Protein AF-A0AA44NFC0-F1 (afdb_monomer)

pLDDT: mean 91.73, std 8.9, range [49.59, 98.25]

Structure (mmCIF, N/CA/C/O backbone):
data_AF-A0AA44NFC0-F1
#
_entry.id   AF-A0AA44NFC0-F1
#
loop_
_atom_site.group_PDB
_atom_site.id
_atom_site.type_symbol
_atom_site.label_atom_id
_atom_site.label_alt_id
_atom_site.label_comp_id
_atom_site.label_asym_id
_atom_site.label_entity_id
_atom_site.label_seq_id
_atom_site.pdbx_PDB_ins_code
_atom_site.Cartn_x
_atom_site.Cartn_y
_atom_site.Cartn_z
_atom_site.occupancy
_atom_site.B_iso_or_equiv
_atom_site.auth_seq_id
_atom_site.auth_comp_id
_atom_site.auth_asym_id
_atom_site.auth_atom_id
_atom_site.pdbx_PDB_model_num
ATOM 1 N N . LEU A 1 1 ? -28.557 -1.042 82.809 1.00 62.62 1 LEU A N 1
ATOM 2 C CA . LEU A 1 1 ? -29.501 -1.035 81.662 1.00 62.62 1 LEU A CA 1
ATOM 3 C C . LEU A 1 1 ? -30.707 -1.963 81.856 1.00 62.62 1 LEU A C 1
ATOM 5 O O . LEU A 1 1 ? -31.805 -1.556 81.512 1.00 62.62 1 LEU A O 1
ATOM 9 N N . THR A 1 2 ? -30.556 -3.159 82.441 1.00 61.94 2 THR A N 1
ATOM 10 C CA . THR A 1 2 ? -31.674 -4.101 82.700 1.00 61.94 2 THR A CA 1
ATOM 11 C C . THR A 1 2 ? -32.772 -3.532 83.614 1.00 61.94 2 THR A C 1
ATOM 13 O O . THR A 1 2 ? -33.940 -3.839 83.424 1.00 61.94 2 THR A O 1
ATOM 16 N N . TYR A 1 3 ? -32.413 -2.639 84.542 1.00 72.56 3 TYR A N 1
ATOM 17 C CA . TYR A 1 3 ? -33.338 -1.975 85.475 1.00 72.56 3 TYR A CA 1
ATOM 18 C C . TYR A 1 3 ? -34.034 -0.718 84.916 1.00 72.56 3 TYR A C 1
ATOM 20 O O . TYR A 1 3 ? -34.864 -0.132 85.596 1.00 72.56 3 TYR A O 1
ATOM 28 N N . LEU A 1 4 ? -33.705 -0.297 83.689 1.00 82.19 4 LEU A N 1
ATOM 29 C CA . LEU A 1 4 ? -34.249 0.911 83.044 1.00 82.19 4 LEU A CA 1
ATOM 30 C C . LEU A 1 4 ? -35.359 0.590 82.021 1.00 82.19 4 LEU A C 1
ATOM 32 O O . LEU A 1 4 ? -35.747 1.451 81.243 1.00 82.19 4 LEU A O 1
ATOM 36 N N . GLY A 1 5 ? -35.840 -0.658 81.972 1.00 88.50 5 GLY A N 1
ATOM 37 C CA . GLY A 1 5 ? -36.928 -1.073 81.073 1.00 88.50 5 GLY A CA 1
ATOM 38 C C . GLY A 1 5 ? -36.546 -1.247 79.596 1.00 88.50 5 GLY A C 1
ATOM 39 O O . GLY A 1 5 ? -37.410 -1.547 78.778 1.00 88.50 5 GLY A O 1
ATOM 40 N N . PHE A 1 6 ? -35.269 -1.101 79.225 1.00 89.19 6 PHE A N 1
ATOM 41 C CA . PHE A 1 6 ? -34.834 -1.283 77.836 1.00 89.19 6 PHE A CA 1
ATOM 42 C C . PHE A 1 6 ? -34.974 -2.735 77.363 1.00 89.19 6 PHE A C 1
ATOM 44 O O . PHE A 1 6 ? -34.546 -3.676 78.044 1.00 89.19 6 PHE A O 1
ATOM 51 N N . THR A 1 7 ? -35.489 -2.908 76.143 1.00 91.94 7 THR A N 1
ATOM 52 C CA . THR A 1 7 ? -35.536 -4.198 75.438 1.00 91.94 7 THR A CA 1
ATOM 53 C C . THR A 1 7 ? -34.126 -4.740 75.186 1.00 91.94 7 THR A C 1
ATOM 55 O O . THR A 1 7 ? -33.147 -3.993 75.219 1.00 91.94 7 THR A O 1
ATOM 58 N N . LYS A 1 8 ? -33.995 -6.049 74.919 1.00 89.69 8 LYS A N 1
ATOM 59 C CA . LYS A 1 8 ? -32.691 -6.655 74.588 1.00 89.69 8 LYS A CA 1
ATOM 60 C C . LYS A 1 8 ? -32.016 -5.925 73.420 1.00 89.69 8 LYS A C 1
ATOM 62 O O . LYS A 1 8 ? -30.857 -5.561 73.539 1.00 89.69 8 LYS A O 1
ATOM 67 N N . VAL A 1 9 ? -32.783 -5.633 72.370 1.00 91.06 9 VAL A N 1
ATOM 68 C CA . VAL A 1 9 ? -32.332 -4.874 71.195 1.00 91.06 9 VAL A CA 1
ATOM 69 C C . VAL A 1 9 ? -31.780 -3.505 71.585 1.00 91.06 9 VAL A C 1
ATOM 71 O O . VAL A 1 9 ? -30.665 -3.159 71.208 1.00 91.06 9 VAL A O 1
ATOM 74 N N . GLY A 1 10 ? -32.518 -2.750 72.405 1.00 90.31 10 GLY A N 1
ATOM 75 C CA . GLY A 1 10 ? -32.058 -1.443 72.873 1.00 90.31 10 GLY A CA 1
ATOM 76 C C . GLY A 1 10 ? -30.763 -1.528 73.683 1.00 90.31 10 GLY A C 1
ATOM 77 O O . GLY A 1 10 ? -29.890 -0.679 73.538 1.00 90.31 10 GLY A O 1
ATOM 78 N N . ARG A 1 11 ? -30.597 -2.573 74.503 1.00 91.12 11 ARG A N 1
ATOM 79 C CA . ARG A 1 11 ? -29.356 -2.781 75.263 1.00 91.12 11 ARG A CA 1
ATOM 80 C C . ARG A 1 11 ? -28.176 -3.152 74.370 1.00 91.12 11 ARG A C 1
ATOM 82 O O . ARG A 1 11 ? -27.100 -2.617 74.602 1.00 91.12 11 ARG A O 1
ATOM 89 N N . ASP A 1 12 ? -28.374 -4.029 73.388 1.00 91.75 12 ASP A N 1
ATOM 90 C CA . ASP A 1 12 ? -27.313 -4.465 72.473 1.00 91.75 12 ASP A CA 1
ATOM 91 C C . ASP A 1 12 ? -26.790 -3.281 71.629 1.00 91.75 12 ASP A C 1
ATOM 93 O O . ASP A 1 12 ? -25.583 -3.118 71.484 1.00 91.75 12 ASP A O 1
ATOM 97 N N . ILE A 1 13 ? -27.685 -2.395 71.166 1.00 91.50 13 ILE A N 1
ATOM 98 C CA . ILE A 1 13 ? -27.321 -1.166 70.437 1.00 91.50 13 ILE A CA 1
ATOM 99 C C . ILE A 1 13 ? -26.515 -0.205 71.326 1.00 91.50 13 ILE A C 1
ATOM 101 O O . ILE A 1 13 ? -25.471 0.289 70.911 1.00 91.50 13 ILE A O 1
ATOM 105 N N . ILE A 1 14 ? -26.976 0.057 72.556 1.00 89.44 14 ILE A N 1
ATOM 106 C CA . ILE A 1 14 ? -26.292 0.976 73.488 1.00 89.44 14 ILE A CA 1
ATOM 107 C C . ILE A 1 14 ? -24.929 0.413 73.924 1.00 89.44 14 ILE A C 1
ATOM 109 O O . ILE A 1 14 ? -23.991 1.176 74.146 1.00 89.44 14 ILE A O 1
ATOM 113 N N . ALA A 1 15 ? -24.807 -0.913 74.040 1.00 90.12 15 ALA A N 1
ATOM 114 C CA . ALA A 1 15 ? -23.567 -1.583 74.425 1.00 90.12 15 ALA A CA 1
ATOM 115 C C . ALA A 1 15 ? -22.476 -1.532 73.341 1.00 90.12 15 ALA A C 1
ATOM 117 O O . ALA A 1 15 ? -21.311 -1.728 73.676 1.00 90.12 15 ALA A O 1
ATOM 118 N N . GLY A 1 16 ? -22.833 -1.256 72.080 1.00 89.25 16 GLY A N 1
ATOM 119 C CA . GLY A 1 16 ? -21.907 -1.257 70.948 1.00 89.25 16 GLY A CA 1
ATOM 120 C C . GLY A 1 16 ? -20.734 -0.284 71.082 1.00 89.25 16 GLY A C 1
ATOM 121 O O . GLY A 1 16 ? -19.667 -0.569 70.580 1.00 89.25 16 GLY A O 1
ATOM 122 N N . GLY A 1 17 ? -20.857 0.841 71.789 1.00 88.31 17 GLY A N 1
ATOM 123 C CA . GLY A 1 17 ? -19.722 1.744 72.056 1.00 88.31 17 GLY A CA 1
ATOM 124 C C . GLY A 1 17 ? -19.193 2.540 70.847 1.00 88.31 17 GLY A C 1
ATOM 125 O O . GLY A 1 17 ? -18.692 3.646 71.044 1.00 88.31 17 GLY A O 1
ATOM 126 N N . THR A 1 18 ? -19.362 2.055 69.609 1.00 95.06 18 THR A N 1
ATOM 127 C CA . THR A 1 18 ? -19.088 2.794 68.364 1.00 95.06 18 THR A CA 1
ATOM 128 C C . THR A 1 18 ? -20.249 2.714 67.370 1.00 95.06 18 THR A C 1
ATOM 130 O O . THR A 1 18 ? -21.134 1.863 67.460 1.00 95.06 18 THR A O 1
ATOM 133 N N . THR A 1 19 ? -20.238 3.592 66.365 1.00 94.25 19 THR A N 1
ATOM 134 C CA . THR A 1 19 ? -21.178 3.530 65.235 1.00 94.25 19 THR A CA 1
ATOM 135 C C . THR A 1 19 ? -21.009 2.257 64.404 1.00 94.25 19 THR A C 1
ATOM 137 O O . THR A 1 19 ? -21.999 1.738 63.895 1.00 94.25 19 THR A O 1
ATOM 140 N N . SER A 1 20 ? -19.790 1.720 64.297 1.00 94.56 20 SER A N 1
ATOM 141 C CA . SER A 1 20 ? -19.515 0.474 63.570 1.00 94.56 20 SER A CA 1
ATOM 142 C C . SER A 1 20 ? -20.214 -0.721 64.216 1.00 94.56 20 SER A C 1
ATOM 144 O O . SER A 1 20 ? -20.802 -1.540 63.513 1.00 94.56 20 SER A O 1
ATOM 146 N N . ASP A 1 21 ? -20.209 -0.796 65.547 1.00 94.12 21 ASP A N 1
ATOM 147 C CA . ASP A 1 21 ? -20.850 -1.883 66.294 1.00 94.12 21 ASP A CA 1
ATOM 148 C C . ASP A 1 21 ? -22.377 -1.842 66.154 1.00 94.12 21 ASP A C 1
ATOM 150 O O . ASP A 1 21 ? -23.024 -2.875 65.980 1.00 94.12 21 ASP A O 1
ATOM 154 N N . VAL A 1 22 ? -22.958 -0.638 66.129 1.00 94.62 22 VAL A N 1
ATOM 155 C CA . VAL A 1 22 ? -24.389 -0.449 65.849 1.00 94.62 22 VAL A CA 1
ATOM 156 C C . VAL A 1 22 ? -24.733 -0.859 64.412 1.00 94.62 22 VAL A C 1
ATOM 158 O O . VAL A 1 22 ? -25.717 -1.564 64.199 1.00 94.62 22 VAL A O 1
ATOM 161 N N . LEU A 1 23 ? -23.927 -0.466 63.418 1.00 94.12 23 LEU A N 1
ATOM 162 C CA . LEU A 1 23 ? -24.142 -0.847 62.016 1.00 94.12 23 LEU A CA 1
ATOM 163 C C . LEU A 1 23 ? -24.004 -2.361 61.800 1.00 94.12 23 LEU A C 1
ATOM 165 O O . LEU A 1 23 ? -24.800 -2.939 61.058 1.00 94.12 23 LEU A O 1
ATOM 169 N N . ALA A 1 24 ? -23.041 -3.003 62.466 1.00 94.12 24 ALA A N 1
ATOM 170 C CA . ALA A 1 24 ? -22.869 -4.453 62.457 1.00 94.12 24 ALA A CA 1
ATOM 171 C C . ALA A 1 24 ? -24.062 -5.170 63.108 1.00 94.12 24 ALA A C 1
ATOM 173 O O . ALA A 1 24 ? -24.577 -6.127 62.534 1.00 94.12 24 ALA A O 1
ATOM 174 N N . TYR A 1 25 ? -24.566 -4.672 64.245 1.00 94.12 25 TYR A N 1
ATOM 175 C CA . TYR A 1 25 ? -25.770 -5.209 64.891 1.00 94.12 25 TYR A CA 1
ATOM 176 C C . TYR A 1 25 ? -27.010 -5.129 63.987 1.00 94.12 25 TYR A C 1
ATOM 178 O O . TYR A 1 25 ? -27.843 -6.034 63.980 1.00 94.12 25 TYR A O 1
ATOM 186 N N . LEU A 1 26 ? -27.121 -4.058 63.198 1.00 93.38 26 LEU A N 1
ATOM 187 C CA . LEU A 1 26 ? -28.184 -3.873 62.207 1.00 93.38 26 LEU A CA 1
ATOM 188 C C . LEU A 1 26 ? -27.943 -4.646 60.894 1.00 93.38 26 LEU A C 1
ATOM 190 O O . LEU A 1 26 ? -28.785 -4.590 60.000 1.00 93.38 26 LEU A O 1
ATOM 194 N N . GLY A 1 27 ? -26.813 -5.350 60.754 1.00 95.31 27 GLY A N 1
ATOM 195 C CA . GLY A 1 27 ? -26.467 -6.133 59.563 1.00 95.31 27 GLY A CA 1
ATOM 196 C C . GLY A 1 27 ? -26.131 -5.297 58.322 1.00 95.31 27 GLY A C 1
ATOM 197 O O . GLY A 1 27 ? -26.086 -5.832 57.217 1.00 95.31 27 GLY A O 1
ATOM 198 N N . VAL A 1 28 ? -25.890 -3.988 58.463 1.00 95.50 28 VAL A N 1
ATOM 199 C CA . VAL A 1 28 ? -25.628 -3.086 57.325 1.00 95.50 28 VAL A CA 1
ATOM 200 C C . VAL A 1 28 ? -24.378 -3.491 56.526 1.00 95.50 28 VAL A C 1
ATOM 202 O O . VAL A 1 28 ? -24.471 -3.528 55.298 1.00 95.50 28 VAL A O 1
ATOM 205 N N . PRO A 1 29 ? -23.236 -3.858 57.149 1.00 93.94 29 PRO A N 1
ATOM 206 C CA . PRO A 1 29 ? -22.070 -4.336 56.405 1.00 93.94 29 PRO A CA 1
ATOM 207 C C . PRO A 1 29 ? -22.368 -5.570 55.549 1.00 93.94 29 PRO A C 1
ATOM 209 O O . PRO A 1 29 ? -21.888 -5.659 54.423 1.00 93.94 29 PRO A O 1
ATOM 212 N N . ASP A 1 30 ? -23.199 -6.489 56.046 1.00 95.19 30 ASP A N 1
ATOM 213 C CA . ASP A 1 30 ? -23.594 -7.689 55.307 1.00 95.19 30 ASP A CA 1
ATOM 214 C C . ASP A 1 30 ? -24.540 -7.361 54.145 1.00 95.19 30 ASP A C 1
ATOM 216 O O . ASP A 1 30 ? -24.413 -7.942 53.069 1.00 95.19 30 ASP A O 1
ATOM 220 N N . LEU A 1 31 ? -25.444 -6.388 54.316 1.00 95.25 31 LEU A N 1
ATOM 221 C CA . LEU A 1 31 ? -26.320 -5.899 53.242 1.00 95.25 31 LEU A CA 1
ATOM 222 C C . LEU A 1 31 ? -25.547 -5.184 52.123 1.00 95.25 31 LEU A C 1
ATOM 224 O O . LEU A 1 31 ? -25.921 -5.283 50.950 1.00 95.25 31 LEU A O 1
ATOM 228 N N . LEU A 1 32 ? -24.484 -4.459 52.483 1.00 94.19 32 LEU A N 1
ATOM 229 C CA . LEU A 1 32 ? -23.612 -3.744 51.546 1.00 94.19 32 LEU A CA 1
ATOM 230 C C . LEU A 1 32 ? -22.516 -4.635 50.954 1.00 94.19 32 LEU A C 1
ATOM 232 O O . LEU A 1 32 ? -21.876 -4.259 49.972 1.00 94.19 32 LEU A O 1
ATOM 236 N N . LYS A 1 33 ? -22.307 -5.832 51.506 1.00 94.88 33 LYS A N 1
ATOM 237 C CA . LYS A 1 33 ? -21.277 -6.757 51.044 1.00 94.88 33 LYS A CA 1
ATOM 238 C C . LYS A 1 33 ? -21.485 -7.104 49.569 1.00 94.88 33 LYS A C 1
ATOM 240 O O . LYS A 1 33 ? -22.493 -7.689 49.180 1.00 94.88 33 LYS A O 1
ATOM 245 N N . GLY A 1 34 ? -20.504 -6.748 48.741 1.00 93.69 34 GLY A N 1
ATOM 246 C CA . GLY A 1 34 ? -20.537 -6.983 47.295 1.00 93.69 34 GLY A CA 1
ATOM 247 C C . GLY A 1 34 ? -21.457 -6.039 46.512 1.00 93.69 34 GLY A C 1
ATOM 248 O O . GLY A 1 34 ? -21.648 -6.250 45.316 1.00 93.69 34 GLY A O 1
ATOM 249 N N . LYS A 1 35 ? -22.032 -5.012 47.152 1.00 93.81 35 LYS A N 1
ATOM 250 C CA . LYS A 1 35 ? -22.674 -3.900 46.445 1.00 93.81 35 LYS A CA 1
ATOM 251 C C . LYS A 1 35 ? -21.603 -2.953 45.915 1.00 93.81 35 LYS A C 1
ATOM 253 O O . LYS A 1 35 ? -20.524 -2.835 46.486 1.00 93.81 35 LYS A O 1
ATOM 258 N N . GLN A 1 36 ? -21.914 -2.312 44.798 1.00 93.56 36 GLN A N 1
ATOM 259 C CA . GLN A 1 36 ? -21.076 -1.274 44.221 1.00 93.56 36 GLN A CA 1
ATOM 260 C C . GLN A 1 36 ? -21.447 0.074 44.844 1.00 93.56 36 GLN A C 1
ATOM 262 O O . GLN A 1 36 ? -22.638 0.361 44.988 1.00 93.56 36 GLN A O 1
ATOM 267 N N . ASP A 1 37 ? -20.446 0.875 45.214 1.00 92.88 37 ASP A N 1
ATOM 268 C CA . ASP A 1 37 ? -20.664 2.229 45.728 1.00 92.88 37 ASP A CA 1
ATOM 269 C C . ASP A 1 37 ? -21.324 3.121 44.669 1.00 92.88 37 ASP A C 1
ATOM 271 O O . ASP A 1 37 ? -21.235 2.869 43.463 1.00 92.88 37 ASP A O 1
ATOM 275 N N . ALA A 1 38 ? -22.011 4.169 45.125 1.00 93.81 38 ALA A N 1
ATOM 276 C CA . ALA A 1 38 ? -22.654 5.120 44.231 1.00 93.81 38 ALA A CA 1
ATOM 277 C C . ALA A 1 38 ? -21.606 5.831 43.361 1.00 93.81 38 ALA A C 1
ATOM 279 O O . ALA A 1 38 ? -20.724 6.517 43.873 1.00 93.81 38 ALA A O 1
ATOM 280 N N . ASP A 1 39 ? -21.747 5.686 42.046 1.00 96.88 39 ASP A N 1
ATOM 281 C CA . ASP A 1 39 ? -20.841 6.250 41.052 1.00 96.88 39 ASP A CA 1
ATOM 282 C C . ASP A 1 39 ? -21.648 6.866 39.901 1.00 96.88 39 ASP A C 1
ATOM 284 O O . ASP A 1 39 ? -22.611 6.279 39.383 1.00 96.88 39 ASP A O 1
ATOM 288 N N . ASN A 1 40 ? -21.278 8.088 39.520 1.00 97.31 40 ASN A N 1
ATOM 289 C CA . ASN A 1 40 ? -22.002 8.853 38.511 1.00 97.31 40 ASN A CA 1
ATOM 290 C C . ASN A 1 40 ? -21.885 8.219 37.117 1.00 97.31 40 ASN A C 1
ATOM 292 O O . ASN A 1 40 ? -22.883 8.170 36.395 1.00 97.31 40 ASN A O 1
ATOM 296 N N . THR A 1 41 ? -20.717 7.676 36.758 1.00 97.31 41 THR A N 1
ATOM 297 C CA . THR A 1 41 ? -20.481 6.998 35.476 1.00 97.31 41 THR A CA 1
ATOM 298 C C . THR A 1 41 ? -21.333 5.734 35.361 1.00 97.31 41 THR A C 1
ATOM 300 O O . THR A 1 41 ? -21.997 5.527 34.342 1.00 97.31 41 THR A O 1
ATOM 303 N N . LEU A 1 42 ? -21.401 4.914 36.411 1.00 96.31 42 LEU A N 1
ATOM 304 C CA . LEU A 1 42 ? -22.268 3.729 36.421 1.00 96.31 42 LEU A CA 1
ATOM 305 C C . LEU A 1 42 ? -23.743 4.095 36.332 1.00 96.31 42 LEU A C 1
ATOM 307 O O . LEU A 1 42 ? -24.509 3.444 35.621 1.00 96.31 42 LEU A O 1
ATOM 311 N N . THR A 1 43 ? -24.134 5.163 37.026 1.00 96.19 43 THR A N 1
ATOM 312 C CA . THR A 1 43 ? -25.499 5.678 36.963 1.00 96.19 43 THR A CA 1
ATOM 313 C C . THR A 1 43 ? -25.831 6.165 35.547 1.00 96.19 43 THR A C 1
ATOM 315 O O . THR A 1 43 ? -26.933 5.920 35.057 1.00 96.19 43 THR A O 1
ATOM 318 N N . ALA A 1 44 ? -24.894 6.823 34.857 1.00 97.81 44 ALA A N 1
ATOM 319 C CA . ALA A 1 44 ? -25.066 7.263 33.475 1.00 97.81 44 ALA A CA 1
ATOM 320 C C . ALA A 1 44 ? -25.168 6.084 32.494 1.00 97.81 44 ALA A C 1
ATOM 322 O O . ALA A 1 44 ? -26.056 6.076 31.643 1.00 97.81 44 ALA A O 1
ATOM 323 N N . LEU A 1 45 ? -24.320 5.061 32.646 1.00 96.31 45 LEU A N 1
ATOM 324 C CA . LEU A 1 45 ? -24.374 3.841 31.836 1.00 96.31 45 LEU A CA 1
ATOM 325 C C . LEU A 1 45 ? -25.700 3.091 32.032 1.00 96.31 45 LEU A C 1
ATOM 327 O O . LEU A 1 45 ? -26.335 2.701 31.055 1.00 96.31 45 LEU A O 1
ATOM 331 N N . ALA A 1 46 ? -26.151 2.943 33.280 1.00 96.06 46 ALA A N 1
ATOM 332 C CA . ALA A 1 46 ? -27.401 2.261 33.616 1.00 96.06 46 ALA A CA 1
ATOM 333 C C . ALA A 1 46 ? -28.658 3.001 33.120 1.00 96.06 46 ALA A C 1
ATOM 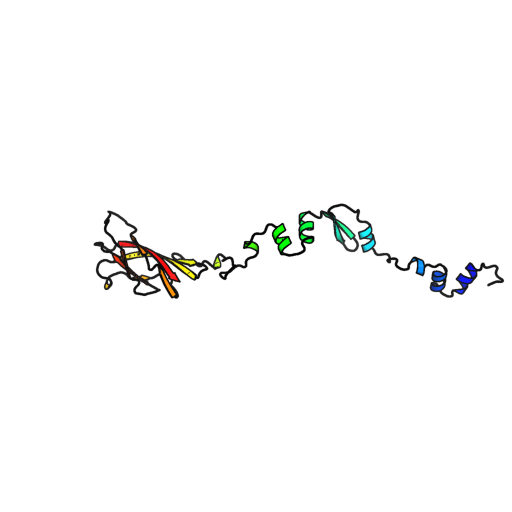335 O O . ALA A 1 46 ? -29.721 2.393 33.002 1.00 96.06 46 ALA A O 1
ATOM 336 N N . ARG A 1 47 ? -28.554 4.306 32.830 1.00 96.62 47 ARG A N 1
ATOM 337 C CA . ARG A 1 47 ? -29.650 5.128 32.290 1.00 96.62 47 ARG A CA 1
ATOM 338 C C . ARG A 1 47 ? -29.815 5.030 30.775 1.00 96.62 47 ARG A C 1
ATOM 340 O O . ARG A 1 47 ? -30.828 5.505 30.264 1.00 96.62 47 ARG A O 1
ATOM 347 N N . LEU A 1 48 ? -28.859 4.452 30.048 1.00 97.38 48 LEU A N 1
ATOM 348 C CA . LEU A 1 48 ? -28.999 4.285 28.604 1.00 97.38 48 LEU A CA 1
ATOM 349 C C . LEU A 1 48 ? -30.158 3.335 28.275 1.00 97.38 48 LEU A C 1
ATOM 351 O O . LEU A 1 48 ? -30.215 2.205 28.758 1.00 97.38 48 LEU A O 1
ATOM 355 N N . ALA A 1 49 ? -31.065 3.775 27.403 1.00 95.25 49 ALA A N 1
ATOM 356 C CA . ALA A 1 49 ? -32.124 2.921 26.879 1.00 95.25 49 ALA A CA 1
ATOM 357 C C . ALA A 1 49 ? -31.534 1.910 25.884 1.00 95.25 49 ALA A C 1
ATOM 359 O O . ALA A 1 49 ? -31.099 2.289 24.800 1.00 95.25 49 ALA A O 1
ATOM 360 N N . GLY A 1 50 ? -31.519 0.623 26.234 1.00 92.50 50 GLY A N 1
ATOM 361 C CA . GLY A 1 50 ? -31.028 -0.421 25.335 1.00 92.50 50 GLY A CA 1
ATOM 362 C C . GLY A 1 50 ? -31.766 -0.412 23.990 1.00 92.50 50 GLY A C 1
ATOM 363 O O . GLY A 1 50 ? -32.994 -0.440 23.948 1.00 92.50 50 GLY A O 1
ATOM 364 N N . ALA A 1 51 ? -31.013 -0.385 22.890 1.00 94.94 51 ALA A N 1
ATOM 365 C CA . ALA A 1 51 ? -31.542 -0.438 21.531 1.00 94.94 51 ALA A CA 1
ATOM 366 C C . ALA A 1 51 ? -30.601 -1.234 20.615 1.00 94.94 51 ALA A C 1
ATOM 368 O O . ALA A 1 51 ? -29.387 -1.274 20.826 1.00 94.94 51 ALA A O 1
ATOM 369 N N . ALA A 1 52 ? -31.170 -1.878 19.593 1.00 96.50 52 ALA A N 1
ATOM 370 C CA . ALA A 1 52 ? -30.395 -2.626 18.609 1.00 96.50 52 ALA A CA 1
ATOM 371 C C . ALA A 1 52 ? -29.476 -1.693 17.809 1.00 96.50 52 ALA A C 1
ATOM 373 O O . ALA A 1 52 ? -29.843 -0.556 17.512 1.00 96.50 52 ALA A O 1
ATOM 374 N N . ASN A 1 53 ? -28.301 -2.202 17.429 1.00 96.69 53 ASN A N 1
ATOM 375 C CA . ASN A 1 53 ? -27.335 -1.498 16.582 1.00 96.69 53 ASN A CA 1
ATOM 376 C C . ASN A 1 53 ? -26.960 -0.102 17.112 1.00 96.69 53 ASN A C 1
ATOM 378 O O . ASN A 1 53 ? -26.762 0.827 16.335 1.00 96.69 53 ASN A O 1
ATOM 382 N N . LYS A 1 54 ? -26.856 0.044 18.437 1.00 97.50 54 LYS A N 1
ATOM 383 C CA . LYS A 1 54 ? -26.330 1.240 19.100 1.00 97.50 54 LYS A CA 1
ATOM 384 C C . LYS A 1 54 ? -24.994 0.946 19.772 1.00 97.50 54 LYS A C 1
ATOM 386 O O . LYS A 1 54 ? -24.782 -0.154 20.278 1.00 97.50 54 LYS A O 1
ATOM 391 N N . LEU A 1 55 ? -24.115 1.942 19.806 1.00 96.19 55 LEU A N 1
ATOM 392 C CA . LEU A 1 55 ? -22.861 1.907 20.556 1.00 96.19 55 LEU A CA 1
ATOM 393 C C . LEU A 1 55 ? -22.901 2.977 21.657 1.00 96.19 55 LEU A C 1
ATOM 395 O O . LEU A 1 55 ? -22.953 4.167 21.330 1.00 96.19 55 LEU A O 1
ATOM 399 N N . PRO A 1 56 ? -22.893 2.583 22.943 1.00 97.12 56 PRO A N 1
ATOM 400 C CA . PRO A 1 56 ? -22.671 3.497 24.057 1.00 97.12 56 PRO A CA 1
ATOM 401 C C . PRO A 1 56 ? -21.311 4.192 23.966 1.00 97.12 56 PRO A C 1
ATOM 403 O O . PRO A 1 56 ? -20.301 3.546 23.692 1.00 97.12 56 PRO A O 1
ATOM 406 N N . TYR A 1 57 ? -21.269 5.492 24.242 1.00 97.12 57 TYR A N 1
ATOM 407 C CA . TYR A 1 57 ? -20.031 6.267 24.313 1.00 97.12 57 TYR A CA 1
ATOM 408 C C . TYR A 1 57 ? -20.165 7.420 25.315 1.00 97.12 57 TYR A C 1
ATOM 410 O O . TYR A 1 57 ? -21.271 7.881 25.603 1.00 97.12 57 TYR A O 1
ATOM 418 N N . PHE A 1 58 ? -19.037 7.906 25.833 1.00 98.12 58 PHE A N 1
ATOM 419 C CA . PHE A 1 58 ? -19.014 9.092 26.687 1.00 98.12 58 PHE A CA 1
ATOM 420 C C . PHE A 1 58 ? -19.170 10.357 25.841 1.00 98.12 58 PHE A C 1
ATOM 422 O O . PHE A 1 58 ? -18.370 10.606 24.940 1.00 98.12 58 PHE A O 1
ATOM 429 N N . SER A 1 59 ? -20.167 11.181 26.153 1.00 97.06 59 SER A N 1
ATOM 430 C CA . SER A 1 59 ? -20.330 12.521 25.566 1.00 97.06 59 SER A CA 1
ATOM 431 C C . SER A 1 59 ? -19.835 13.640 26.492 1.00 97.06 59 SER A C 1
ATOM 433 O O . SER A 1 59 ? -19.957 14.816 26.160 1.00 97.06 59 SER A O 1
ATOM 435 N N . GLY A 1 60 ? -19.288 13.274 27.652 1.00 97.81 60 GLY A N 1
ATOM 436 C CA . GLY A 1 60 ? -18.689 14.145 28.660 1.00 97.81 60 GLY A CA 1
ATOM 437 C C . GLY A 1 60 ? -18.329 13.343 29.920 1.00 97.81 60 GLY A C 1
ATOM 438 O O . GLY A 1 60 ? -18.655 12.154 29.987 1.00 97.81 60 GLY A O 1
ATOM 439 N N . PRO A 1 61 ? -17.670 13.955 30.922 1.00 97.56 61 PRO A N 1
ATOM 440 C CA . PRO A 1 61 ? -17.443 13.318 32.220 1.00 97.56 61 PRO A CA 1
ATOM 441 C C . PRO A 1 61 ? -18.774 12.896 32.846 1.00 97.56 61 PRO A C 1
ATOM 443 O O . PRO A 1 61 ? -19.679 13.719 32.937 1.00 97.56 61 PRO A O 1
ATOM 446 N N . ASP A 1 62 ? -18.903 11.628 33.238 1.00 97.19 62 ASP A N 1
ATOM 447 C CA . ASP A 1 62 ? -20.135 11.058 33.802 1.00 97.19 62 ASP A CA 1
ATOM 448 C C . ASP A 1 62 ? -21.401 11.223 32.928 1.00 97.19 62 ASP A C 1
ATOM 450 O O . ASP A 1 62 ? -22.526 11.155 33.426 1.00 97.19 62 ASP A O 1
ATOM 454 N N . VAL A 1 63 ? -21.250 11.420 31.612 1.00 97.25 63 VAL A N 1
ATOM 455 C CA . VAL A 1 63 ? -22.374 11.512 30.669 1.00 97.25 63 VAL A CA 1
ATOM 456 C C . VAL A 1 63 ? -22.199 10.489 29.557 1.00 97.25 63 VAL A C 1
ATOM 458 O O . VAL A 1 63 ? -21.226 10.525 28.802 1.00 97.25 63 VAL A O 1
ATOM 461 N N . MET A 1 64 ? -23.184 9.602 29.431 1.00 98.25 64 MET A N 1
ATOM 462 C CA . MET A 1 64 ? -23.243 8.583 28.390 1.00 98.25 64 MET A CA 1
ATOM 463 C C . MET A 1 64 ? -24.300 8.937 27.348 1.00 98.25 64 MET A C 1
ATOM 465 O O . MET A 1 64 ? -25.391 9.403 27.675 1.00 98.25 64 MET A O 1
ATOM 469 N N . SER A 1 65 ? -23.985 8.658 26.091 1.00 97.56 65 SER A N 1
ATOM 470 C CA . SER A 1 65 ? -24.900 8.744 24.959 1.00 97.56 65 SER A CA 1
ATOM 471 C C . SER A 1 65 ? -24.770 7.485 24.098 1.00 97.56 65 SER A C 1
ATOM 473 O O . SER A 1 65 ? -23.938 6.614 24.359 1.00 97.56 65 SER A O 1
ATOM 475 N N . MET A 1 66 ? -25.612 7.364 23.075 1.00 97.50 66 MET A N 1
ATOM 476 C CA . MET A 1 66 ? -25.552 6.284 22.094 1.00 97.50 66 MET A CA 1
ATOM 477 C C . MET A 1 66 ? -25.515 6.842 20.683 1.00 97.50 66 MET A C 1
ATOM 479 O O . MET A 1 66 ? -26.232 7.785 20.357 1.00 97.50 66 MET A O 1
ATOM 483 N N . THR A 1 67 ? -24.705 6.216 19.838 1.00 97.12 67 THR A N 1
ATOM 484 C CA . THR A 1 67 ? -24.666 6.484 18.398 1.00 97.12 67 THR A CA 1
ATOM 485 C C . THR A 1 67 ? -25.111 5.252 17.618 1.00 97.12 67 THR A C 1
ATOM 487 O O . THR A 1 67 ? -25.117 4.143 18.160 1.00 97.12 67 THR A O 1
ATOM 490 N N . ASP A 1 68 ? -25.496 5.433 16.356 1.00 97.50 68 ASP A N 1
ATOM 491 C CA . ASP A 1 68 ? -25.751 4.315 15.449 1.00 97.50 68 ASP A CA 1
ATOM 492 C C . ASP A 1 68 ? -24.466 3.528 15.203 1.00 97.50 68 ASP A C 1
ATOM 494 O O . ASP A 1 68 ? -23.443 4.069 14.779 1.00 97.50 68 ASP A O 1
ATOM 498 N N . PHE A 1 69 ? -24.525 2.225 15.455 1.00 97.56 69 PHE A N 1
ATOM 499 C CA . PHE A 1 69 ? -23.434 1.311 15.181 1.00 97.56 69 PHE A CA 1
ATOM 500 C C . PHE A 1 69 ? -23.701 0.608 13.858 1.00 97.56 69 PHE A C 1
ATOM 502 O O . PHE A 1 69 ? -24.417 -0.391 13.815 1.00 97.56 69 PHE A O 1
ATOM 509 N N . SER A 1 70 ? -23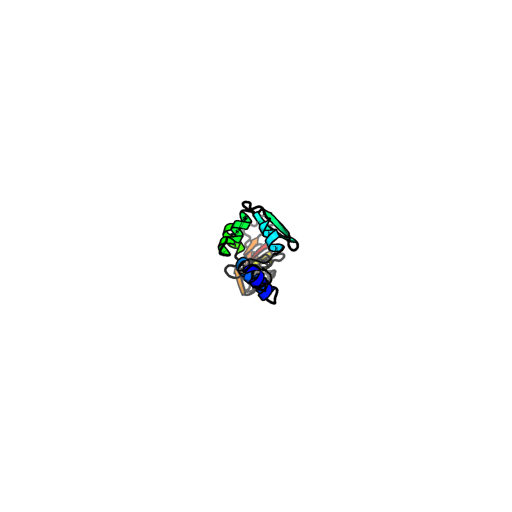.147 1.153 12.777 1.00 97.25 70 SER A N 1
ATOM 510 C CA . SER A 1 70 ? -23.380 0.654 11.420 1.00 97.25 70 SER A CA 1
ATOM 511 C C . SER A 1 70 ? -22.952 -0.802 11.242 1.00 97.25 70 SER A C 1
ATOM 513 O O . SER A 1 70 ? -22.050 -1.295 11.920 1.00 97.25 70 SER A O 1
ATOM 515 N N . ASP A 1 71 ? -23.566 -1.483 10.276 1.00 96.62 71 ASP A N 1
ATOM 516 C CA . ASP A 1 71 ? -23.222 -2.864 9.923 1.00 96.62 71 ASP A CA 1
ATOM 517 C C . ASP A 1 71 ? -21.741 -2.990 9.541 1.00 96.62 71 ASP A C 1
ATOM 519 O O . ASP A 1 71 ? -21.069 -3.921 9.977 1.00 96.62 71 ASP A O 1
ATOM 523 N N . ILE A 1 72 ? -21.207 -1.984 8.838 1.00 97.06 72 ILE A N 1
ATOM 524 C CA . ILE A 1 72 ? -19.780 -1.862 8.510 1.00 97.06 72 ILE A CA 1
ATOM 525 C C . ILE A 1 72 ? -18.918 -1.786 9.770 1.00 97.06 72 ILE A C 1
ATOM 527 O O . ILE A 1 72 ? -17.949 -2.533 9.896 1.00 97.06 72 ILE A O 1
ATOM 531 N N . GLY A 1 73 ? -19.269 -0.914 10.718 1.00 96.81 73 GLY A N 1
ATOM 532 C CA . GLY A 1 73 ? -18.527 -0.789 11.970 1.00 96.81 73 GLY A CA 1
ATOM 533 C C . GLY A 1 73 ? -18.530 -2.097 12.760 1.00 96.81 73 GLY A C 1
ATOM 534 O O . GLY A 1 73 ? -17.482 -2.521 13.251 1.00 96.81 73 GLY A O 1
ATOM 535 N N . ARG A 1 74 ? -19.688 -2.769 12.835 1.00 97.06 74 ARG A N 1
ATOM 536 C CA . ARG A 1 74 ? -19.820 -4.069 13.508 1.00 97.06 74 ARG A CA 1
ATOM 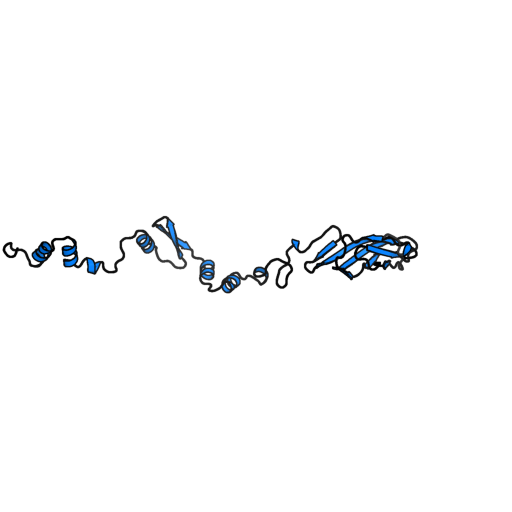537 C C . ARG A 1 74 ? -18.985 -5.143 12.823 1.00 97.06 74 ARG A C 1
ATOM 539 O O . ARG A 1 74 ? -18.300 -5.889 13.512 1.00 97.06 74 ARG A O 1
ATOM 546 N N . ALA A 1 75 ? -18.993 -5.194 11.494 1.00 97.38 75 ALA A N 1
ATOM 547 C CA . ALA A 1 75 ? -18.216 -6.165 10.733 1.00 97.38 75 ALA A CA 1
ATOM 548 C C . ALA A 1 75 ? -16.700 -5.972 10.902 1.00 97.38 75 ALA A C 1
ATOM 550 O O . ALA A 1 75 ? -15.984 -6.950 11.110 1.00 97.38 75 ALA A O 1
ATOM 551 N N . ILE A 1 76 ? -16.211 -4.726 10.878 1.00 97.38 76 ILE A N 1
ATOM 552 C CA . ILE A 1 76 ? -14.784 -4.423 11.069 1.00 97.38 76 ILE A CA 1
ATOM 553 C C . ILE A 1 76 ? -14.332 -4.786 12.488 1.00 97.38 76 ILE A C 1
ATOM 555 O O . ILE A 1 76 ? -13.290 -5.413 12.648 1.00 97.38 76 ILE A O 1
ATOM 559 N N . ILE A 1 77 ? -15.108 -4.427 13.516 1.00 96.12 77 ILE A N 1
ATOM 560 C CA . ILE A 1 77 ? -14.763 -4.729 14.917 1.00 96.12 77 ILE A CA 1
ATOM 561 C C . ILE A 1 77 ? -14.876 -6.232 15.218 1.00 96.12 77 ILE A C 1
ATOM 563 O O . ILE A 1 77 ? -14.094 -6.757 16.005 1.00 96.12 77 ILE A O 1
ATOM 567 N N . ALA A 1 78 ? -15.811 -6.940 14.577 1.00 96.88 78 ALA A N 1
ATOM 568 C CA . ALA A 1 78 ? -15.955 -8.389 14.713 1.00 96.88 78 ALA A CA 1
ATOM 569 C C . ALA A 1 78 ? -14.870 -9.189 13.965 1.00 96.88 78 ALA A C 1
ATOM 571 O O . ALA A 1 78 ? -14.750 -10.399 14.168 1.00 96.88 78 ALA A O 1
ATOM 572 N N . ALA A 1 79 ? -14.089 -8.551 13.090 1.00 97.88 79 ALA A N 1
ATOM 573 C CA . ALA A 1 79 ? -13.054 -9.227 12.327 1.00 97.88 79 ALA A CA 1
ATOM 574 C C . ALA A 1 79 ? -11.907 -9.697 13.239 1.00 97.88 79 ALA A C 1
ATOM 576 O O . ALA A 1 79 ? -11.256 -8.910 13.920 1.00 97.88 79 ALA A O 1
ATOM 577 N N . SER A 1 80 ? -11.603 -10.995 13.198 1.00 96.94 80 SER A N 1
ATOM 578 C CA 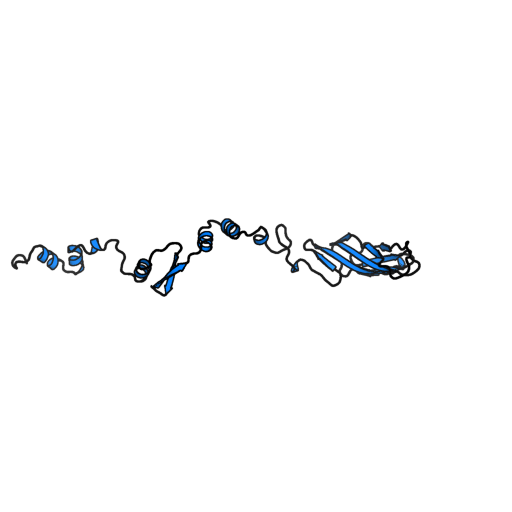. SER A 1 80 ? -10.551 -11.608 14.022 1.00 96.94 80 SER A CA 1
ATOM 579 C C . SER A 1 80 ? -9.138 -11.446 13.456 1.00 96.94 80 SER A C 1
ATOM 581 O O . SER A 1 80 ? -8.156 -11.703 14.151 1.00 96.94 80 SER A O 1
ATOM 583 N N . THR A 1 81 ? -9.004 -11.040 12.189 1.00 97.00 81 THR A N 1
ATOM 584 C CA . THR A 1 81 ? -7.707 -10.886 11.518 1.00 97.00 81 THR A CA 1
ATOM 585 C C . THR A 1 81 ? -7.694 -9.685 10.579 1.00 97.00 81 THR A C 1
ATOM 587 O O . THR A 1 81 ? -8.725 -9.287 10.034 1.00 97.00 81 THR A O 1
ATOM 590 N N . LYS A 1 82 ? -6.493 -9.168 10.288 1.00 95.56 82 LYS A N 1
ATOM 591 C CA . LYS A 1 82 ? -6.293 -8.156 9.236 1.00 95.56 82 LYS A CA 1
ATOM 592 C C . LYS A 1 82 ? -6.810 -8.642 7.876 1.00 95.56 82 LYS A C 1
ATOM 594 O O . LYS A 1 82 ? -7.415 -7.869 7.147 1.00 95.56 82 LYS A O 1
ATOM 599 N N . SER A 1 83 ? -6.620 -9.925 7.551 1.00 94.88 83 SER A N 1
ATOM 600 C CA . SER A 1 83 ? -7.094 -10.508 6.287 1.00 94.88 83 SER A CA 1
ATOM 601 C C . SER A 1 83 ? -8.619 -10.472 6.171 1.00 94.88 83 SER A C 1
ATOM 603 O O . SER A 1 83 ? -9.138 -10.194 5.094 1.00 94.88 83 SER A O 1
ATOM 605 N N . SER A 1 84 ? -9.335 -10.716 7.271 1.00 95.69 84 SER A N 1
ATOM 606 C CA . SER A 1 84 ? -10.798 -10.626 7.314 1.00 95.69 84 SER A CA 1
ATOM 607 C C . SER A 1 84 ? -11.278 -9.194 7.069 1.00 95.69 84 SER A C 1
ATOM 609 O O . SER A 1 84 ? -12.215 -9.003 6.302 1.00 95.69 84 SER A O 1
ATOM 611 N N . VAL A 1 85 ? -10.597 -8.189 7.635 1.00 96.94 85 VAL A N 1
ATOM 612 C CA . VAL A 1 85 ? -10.904 -6.770 7.371 1.00 96.94 85 VAL A CA 1
ATOM 613 C C . VAL A 1 85 ? -10.659 -6.415 5.903 1.00 96.94 85 VAL A C 1
ATOM 615 O O . VAL A 1 85 ? -11.527 -5.828 5.266 1.00 96.94 85 VAL A O 1
ATOM 618 N N . LEU A 1 86 ? -9.509 -6.799 5.339 1.00 96.44 86 LEU A N 1
ATOM 619 C CA . LEU A 1 86 ? -9.196 -6.537 3.927 1.00 96.44 86 LEU A CA 1
ATOM 620 C C . LEU A 1 86 ? -10.212 -7.198 2.985 1.00 96.44 86 LEU A C 1
ATOM 622 O O . LEU A 1 86 ? -10.608 -6.585 2.000 1.00 96.44 86 LEU A O 1
ATOM 626 N N . SER A 1 87 ? -10.652 -8.420 3.306 1.00 95.06 87 SER A N 1
ATOM 627 C CA . SER A 1 87 ? -11.691 -9.123 2.549 1.00 95.06 87 SER A CA 1
ATOM 628 C C . SER A 1 87 ? -13.052 -8.442 2.665 1.00 95.06 87 SER A C 1
ATOM 630 O O . SER A 1 87 ? -13.765 -8.379 1.673 1.00 95.06 87 SER A O 1
ATOM 632 N N . TYR A 1 88 ? -13.412 -7.943 3.851 1.00 96.62 88 TYR A N 1
ATOM 633 C CA . TYR A 1 88 ? -14.658 -7.205 4.062 1.00 96.62 88 TYR A CA 1
ATOM 634 C C . TYR A 1 88 ? -14.695 -5.901 3.253 1.00 96.62 88 TYR A C 1
ATOM 636 O O . TYR A 1 88 ? -15.728 -5.532 2.712 1.00 96.62 88 TYR A O 1
ATOM 644 N N . LEU A 1 89 ? -13.550 -5.222 3.149 1.00 95.94 89 LEU A N 1
ATOM 645 C CA . LEU A 1 89 ? -13.375 -4.026 2.321 1.00 95.94 89 LEU A CA 1
ATOM 646 C C . LEU A 1 89 ? -13.175 -4.341 0.829 1.00 95.94 89 LEU A C 1
ATOM 648 O O . LEU A 1 89 ? -12.931 -3.422 0.052 1.00 95.94 89 LEU A O 1
ATOM 652 N N . GLU A 1 90 ? -13.219 -5.620 0.445 1.00 96.44 90 GLU A N 1
ATOM 653 C CA . GLU A 1 90 ? -13.041 -6.093 -0.933 1.00 96.44 90 GLU A CA 1
ATOM 654 C C . GLU A 1 90 ? -11.710 -5.646 -1.569 1.00 96.44 90 GLU A C 1
ATOM 656 O O . GLU A 1 90 ? -11.589 -5.460 -2.781 1.00 96.44 90 GLU A O 1
ATOM 661 N N . LEU A 1 91 ? -10.667 -5.478 -0.749 1.00 96.31 91 LEU A N 1
ATOM 662 C CA . LEU A 1 91 ? -9.374 -4.995 -1.218 1.00 96.31 91 LEU A CA 1
ATOM 663 C C . LEU A 1 91 ? 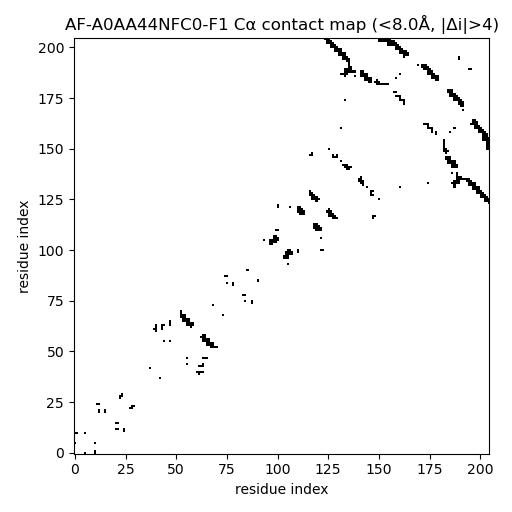-8.612 -6.087 -1.977 1.00 96.31 91 LEU A C 1
ATOM 665 O O . LEU A 1 91 ? -8.327 -7.174 -1.464 1.00 96.31 91 LEU A O 1
ATOM 669 N N . GLY A 1 92 ? -8.234 -5.760 -3.214 1.00 93.62 92 GLY A N 1
ATOM 670 C CA . GLY A 1 92 ? -7.480 -6.643 -4.099 1.00 93.62 92 GLY A CA 1
ATOM 671 C C . GLY A 1 92 ? -6.024 -6.869 -3.672 1.00 93.62 92 GLY A C 1
ATOM 672 O O . GLY A 1 92 ? -5.518 -6.322 -2.692 1.00 93.62 92 GLY A O 1
ATOM 673 N N . SER A 1 93 ? -5.304 -7.675 -4.456 1.00 93.25 93 SER A N 1
ATOM 674 C CA . SER A 1 93 ? -3.885 -7.980 -4.220 1.00 93.25 93 SER A CA 1
ATOM 675 C C . SER A 1 93 ? -2.990 -6.739 -4.208 1.00 93.25 93 SER A C 1
ATOM 677 O O . SER A 1 93 ? -2.041 -6.704 -3.430 1.00 93.25 93 SER A O 1
ATOM 679 N N . ALA A 1 94 ? -3.318 -5.715 -5.000 1.00 94.00 94 ALA A N 1
ATOM 680 C CA . ALA A 1 94 ? -2.539 -4.484 -5.090 1.00 94.00 94 ALA A CA 1
ATOM 681 C C . ALA A 1 94 ? -2.443 -3.722 -3.757 1.00 94.00 94 ALA A C 1
ATOM 683 O O . ALA A 1 94 ? -1.364 -3.270 -3.396 1.00 94.00 94 ALA A O 1
ATOM 684 N N . ALA A 1 95 ? -3.526 -3.667 -2.973 1.00 94.50 95 ALA A N 1
ATOM 685 C CA . ALA A 1 95 ? -3.558 -2.980 -1.675 1.00 94.50 95 ALA A CA 1
ATOM 686 C C . ALA A 1 95 ? -2.644 -3.619 -0.609 1.00 94.50 95 ALA A C 1
ATOM 688 O O . ALA A 1 95 ? -2.446 -3.055 0.463 1.00 94.50 95 ALA A O 1
ATOM 689 N N . LYS A 1 96 ? -2.116 -4.817 -0.888 1.00 93.44 96 LYS A N 1
ATOM 690 C CA . LYS A 1 96 ? -1.225 -5.574 -0.000 1.00 93.44 96 LYS A CA 1
ATOM 691 C C . LYS A 1 96 ? 0.245 -5.486 -0.415 1.00 93.44 96 LYS A C 1
ATOM 693 O O . LYS A 1 96 ? 1.089 -6.021 0.298 1.00 93.44 96 LYS A O 1
ATOM 698 N N . LYS A 1 97 ? 0.545 -4.886 -1.571 1.00 95.94 97 LYS A N 1
ATOM 699 C CA . LYS A 1 97 ? 1.901 -4.799 -2.119 1.00 95.94 97 LYS A CA 1
ATOM 700 C C . LYS A 1 97 ? 2.548 -3.467 -1.751 1.00 95.94 97 LYS A C 1
ATOM 702 O O . LYS A 1 97 ? 1.884 -2.435 -1.735 1.00 95.94 97 LYS A O 1
ATOM 707 N N . ASN A 1 98 ? 3.852 -3.504 -1.487 1.00 96.44 98 ASN A N 1
ATOM 708 C CA . ASN A 1 98 ? 4.654 -2.296 -1.297 1.00 96.44 98 ASN A CA 1
ATOM 709 C C . ASN A 1 98 ? 4.956 -1.634 -2.648 1.00 96.44 98 ASN A C 1
ATOM 711 O O . ASN A 1 98 ? 4.962 -2.300 -3.687 1.00 96.44 98 ASN A O 1
ATOM 715 N N . THR A 1 99 ? 5.253 -0.337 -2.625 1.00 95.88 99 THR A N 1
ATOM 716 C CA . THR A 1 99 ? 5.796 0.375 -3.787 1.00 95.88 99 THR A CA 1
ATOM 717 C C . THR A 1 99 ? 7.287 0.088 -3.952 1.00 95.88 99 THR A C 1
ATOM 719 O O . THR A 1 99 ? 8.016 0.103 -2.960 1.00 95.88 99 THR A O 1
ATOM 722 N N . GLY A 1 100 ? 7.736 -0.136 -5.187 1.00 94.50 100 GLY A N 1
ATOM 723 C CA . GLY A 1 100 ? 9.141 -0.384 -5.532 1.00 94.50 100 GLY A CA 1
ATOM 724 C C . GLY A 1 100 ? 9.295 -1.345 -6.714 1.00 94.50 100 GLY A C 1
ATOM 725 O O . GLY A 1 100 ? 8.308 -1.702 -7.360 1.00 94.50 100 GLY A O 1
ATOM 726 N N . THR A 1 101 ? 10.531 -1.742 -7.021 1.00 93.88 101 THR A N 1
ATOM 727 C CA . THR A 1 101 ? 10.870 -2.545 -8.211 1.00 93.88 101 THR A CA 1
ATOM 728 C C . THR A 1 101 ? 11.309 -3.979 -7.905 1.00 93.88 101 THR A C 1
ATOM 730 O O . THR A 1 101 ? 11.669 -4.706 -8.830 1.00 93.88 101 THR A O 1
ATOM 733 N N . ASP A 1 102 ? 11.283 -4.404 -6.639 1.00 93.75 102 ASP A N 1
ATOM 734 C CA . ASP A 1 102 ? 11.580 -5.787 -6.260 1.00 93.75 102 ASP A CA 1
ATOM 735 C C . ASP A 1 102 ? 10.427 -6.737 -6.627 1.00 93.75 102 ASP A C 1
ATOM 737 O O . ASP A 1 102 ? 9.314 -6.332 -6.988 1.00 93.75 102 ASP A O 1
ATOM 741 N N . ALA A 1 103 ? 10.682 -8.041 -6.497 1.00 92.56 103 ALA A N 1
ATOM 742 C CA . ALA A 1 103 ? 9.642 -9.052 -6.631 1.00 92.56 103 ALA A CA 1
ATOM 743 C C . ALA A 1 103 ? 8.460 -8.753 -5.689 1.00 92.56 103 ALA A C 1
ATOM 745 O O . ALA A 1 103 ? 8.632 -8.346 -4.541 1.00 92.56 103 ALA A O 1
ATOM 746 N N . ASP A 1 104 ? 7.245 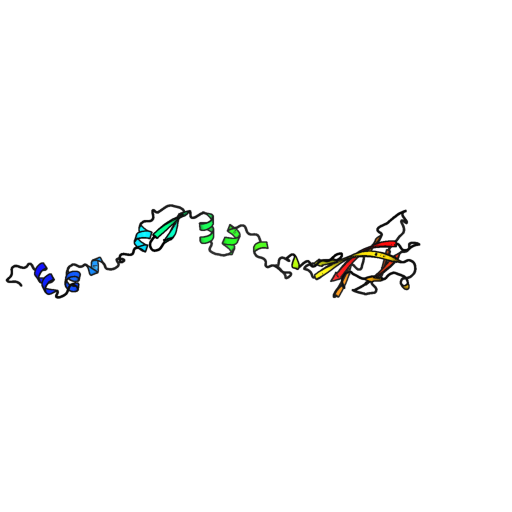-8.960 -6.196 1.00 93.31 104 ASP A N 1
ATOM 747 C CA . ASP A 1 104 ? 5.990 -8.699 -5.488 1.00 93.31 104 ASP A CA 1
ATOM 748 C C . ASP A 1 104 ? 5.711 -7.245 -5.072 1.00 93.31 104 ASP A C 1
ATOM 750 O O . ASP A 1 104 ? 4.764 -6.995 -4.323 1.00 93.31 104 ASP A O 1
ATOM 754 N N . GLN A 1 105 ? 6.424 -6.274 -5.643 1.00 95.75 105 GLN A N 1
ATOM 755 C CA . GLN A 1 105 ? 6.125 -4.849 -5.486 1.00 95.75 105 GLN A CA 1
ATOM 756 C C . GLN A 1 105 ? 5.343 -4.272 -6.676 1.00 95.75 105 GLN A C 1
ATOM 758 O O . GLN A 1 105 ? 5.175 -4.910 -7.719 1.00 95.75 105 GLN A O 1
ATOM 763 N N . ILE A 1 106 ? 4.803 -3.067 -6.484 1.00 95.56 106 ILE A N 1
ATOM 764 C CA . ILE A 1 106 ? 4.193 -2.249 -7.535 1.00 95.56 106 ILE A CA 1
ATOM 765 C C . ILE A 1 106 ? 5.144 -1.080 -7.817 1.00 95.56 106 ILE A C 1
ATOM 767 O O . ILE A 1 106 ? 5.294 -0.217 -6.948 1.00 95.56 106 ILE A O 1
ATOM 771 N N . PRO A 1 107 ? 5.768 -1.009 -9.003 1.00 95.75 107 PRO A N 1
ATOM 772 C CA . PRO A 1 107 ? 6.557 0.153 -9.381 1.00 95.75 107 PRO A CA 1
ATOM 773 C C . PRO A 1 107 ? 5.683 1.403 -9.409 1.00 95.75 107 PRO A C 1
ATOM 775 O O . PRO A 1 107 ? 4.612 1.411 -10.022 1.00 95.75 107 PRO A O 1
ATOM 778 N N . ASP A 1 108 ? 6.133 2.454 -8.735 1.00 94.00 108 ASP A N 1
ATOM 779 C CA . ASP A 1 108 ? 5.489 3.759 -8.815 1.00 94.00 108 ASP A CA 1
ATOM 780 C C . ASP A 1 108 ? 5.985 4.536 -10.047 1.00 94.00 108 ASP A C 1
ATOM 782 O O . ASP A 1 108 ? 6.819 4.059 -10.819 1.00 94.00 108 ASP A O 1
ATOM 786 N N . MET A 1 109 ? 5.499 5.764 -10.234 1.00 91.81 109 MET A N 1
ATOM 787 C CA . MET A 1 109 ? 5.895 6.582 -11.383 1.00 91.81 109 MET A CA 1
ATOM 788 C C . MET A 1 109 ? 7.367 7.030 -11.329 1.00 91.81 109 MET A C 1
ATOM 790 O O . MET A 1 109 ? 7.955 7.279 -12.376 1.00 91.81 109 MET A O 1
ATOM 794 N N . SER A 1 110 ? 7.988 7.085 -10.142 1.00 90.38 110 SER A N 1
ATOM 795 C CA . SER A 1 110 ? 9.417 7.413 -9.998 1.00 90.38 110 SER A CA 1
ATOM 796 C C . SER A 1 110 ? 10.330 6.296 -10.515 1.00 90.38 110 SER A C 1
ATOM 798 O O . SER A 1 110 ? 11.456 6.556 -10.933 1.00 90.38 110 SER A O 1
ATOM 800 N N . SER A 1 111 ? 9.807 5.069 -10.575 1.00 93.25 111 SER A N 1
ATOM 801 C CA . SER A 1 111 ? 10.486 3.898 -11.136 1.00 93.25 111 SER A CA 1
ATOM 802 C C . SER A 1 111 ? 10.574 3.924 -12.673 1.00 93.25 111 SER A C 1
ATOM 804 O O . SER A 1 111 ? 11.276 3.102 -13.261 1.00 93.25 111 SER A O 1
ATOM 806 N N . PHE A 1 112 ? 9.876 4.859 -13.332 1.00 94.00 112 PHE A N 1
ATOM 807 C CA . PHE A 1 112 ? 9.913 5.076 -14.780 1.00 94.00 112 PHE A CA 1
ATOM 808 C C . PHE A 1 112 ? 10.621 6.398 -15.091 1.00 94.00 112 PHE A C 1
ATOM 810 O O . PHE A 1 112 ? 9.974 7.413 -15.340 1.00 94.00 112 PHE A O 1
ATOM 817 N N . ALA A 1 113 ? 11.954 6.421 -15.065 1.00 94.38 113 ALA A N 1
ATOM 818 C CA . ALA A 1 113 ? 12.693 7.620 -15.457 1.00 94.38 113 ALA A CA 1
ATOM 819 C C . ALA A 1 113 ? 12.522 7.881 -16.964 1.00 94.38 113 ALA A C 1
ATOM 821 O O . ALA A 1 113 ? 12.534 6.949 -17.762 1.00 94.38 113 ALA A O 1
ATOM 822 N N . PHE A 1 114 ? 12.371 9.136 -17.377 1.00 95.06 114 PHE A N 1
ATOM 823 C CA . PHE A 1 114 ? 12.213 9.485 -18.788 1.00 95.06 114 PHE A CA 1
ATOM 824 C C . PHE A 1 114 ? 12.842 10.837 -19.107 1.00 95.06 114 PHE A C 1
ATOM 826 O O . PHE A 1 114 ? 13.033 11.688 -18.238 1.00 95.06 114 PHE A O 1
ATOM 833 N N . GLY A 1 115 ? 13.126 11.045 -20.388 1.00 95.00 115 GLY A N 1
ATOM 834 C CA . GLY A 1 115 ? 13.537 12.328 -20.939 1.00 95.00 115 GLY A CA 1
ATOM 835 C C . GLY A 1 115 ? 12.946 12.541 -22.324 1.00 95.00 115 GLY A C 1
ATOM 836 O O . GLY A 1 115 ? 12.040 11.828 -22.744 1.00 95.00 115 GLY A O 1
ATOM 837 N N . SER A 1 116 ? 13.474 13.515 -23.068 1.00 94.81 116 SER A N 1
ATOM 838 C CA . SER A 1 116 ? 12.922 13.892 -24.379 1.00 94.81 116 SER A CA 1
ATOM 839 C C . SER A 1 116 ? 12.804 12.723 -25.367 1.00 94.81 116 SER A C 1
ATOM 841 O O . SER A 1 116 ? 12.006 12.815 -26.296 1.00 94.81 116 SER A O 1
ATOM 843 N N . ARG A 1 117 ? 13.643 11.688 -25.221 1.00 95.94 117 ARG A N 1
ATOM 844 C CA . ARG A 1 117 ? 13.927 10.665 -26.241 1.00 95.94 117 ARG A CA 1
ATOM 845 C C . ARG A 1 117 ? 14.371 9.318 -25.668 1.00 95.94 117 ARG A C 1
ATOM 847 O O . ARG A 1 117 ? 14.992 8.505 -26.350 1.00 95.94 117 ARG A O 1
ATOM 854 N N . TRP A 1 118 ? 14.093 9.105 -24.388 1.00 97.25 118 TRP A N 1
ATOM 855 C CA . TRP A 1 118 ? 14.432 7.874 -23.691 1.00 97.25 118 TRP A CA 1
ATOM 856 C C . TRP A 1 118 ? 13.474 7.630 -22.531 1.00 97.25 118 TRP A C 1
ATOM 858 O O . TRP A 1 118 ? 12.936 8.574 -21.948 1.00 97.25 118 TRP A O 1
ATOM 868 N N . ILE A 1 119 ? 13.277 6.358 -22.208 1.00 97.44 119 ILE A N 1
ATOM 869 C CA . ILE A 1 119 ? 12.485 5.893 -21.072 1.00 97.44 119 ILE A CA 1
ATOM 870 C C . ILE A 1 119 ? 13.228 4.711 -20.447 1.00 97.44 119 ILE A C 1
ATOM 872 O O . ILE A 1 119 ? 13.577 3.764 -21.151 1.00 97.44 119 ILE A O 1
ATOM 876 N N . THR A 1 120 ? 13.443 4.751 -19.137 1.00 96.50 120 THR A N 1
ATOM 877 C CA . THR A 1 120 ? 13.912 3.626 -18.324 1.00 96.50 120 THR A CA 1
ATOM 878 C C . THR A 1 120 ? 12.713 2.959 -17.664 1.00 96.50 120 THR A C 1
ATOM 880 O O . THR A 1 120 ? 11.849 3.621 -17.095 1.00 96.50 120 THR A O 1
ATOM 883 N N . LEU A 1 121 ? 12.653 1.637 -17.745 1.00 95.56 121 LEU A N 1
ATOM 884 C CA . LEU A 1 121 ? 11.624 0.808 -17.138 1.00 95.56 121 LEU A CA 1
ATOM 885 C C . LEU A 1 121 ? 12.070 0.338 -15.743 1.00 95.56 121 LEU A C 1
ATOM 887 O O . LEU A 1 121 ? 13.270 0.178 -15.514 1.00 95.56 121 LEU A O 1
ATOM 891 N N . PRO A 1 122 ? 11.129 -0.015 -14.846 1.00 95.44 122 PRO A N 1
ATOM 892 C CA . PRO A 1 122 ? 11.429 -0.575 -13.524 1.00 95.44 122 PRO A CA 1
ATOM 893 C C . PRO A 1 122 ? 12.337 -1.810 -13.541 1.00 95.44 122 PRO A C 1
ATOM 895 O O . PRO A 1 122 ? 12.996 -2.119 -12.558 1.00 95.44 122 PRO A O 1
ATOM 898 N N . SER A 1 123 ? 12.381 -2.522 -14.668 1.00 93.25 123 SER A N 1
ATOM 899 C CA . SER A 1 123 ? 13.258 -3.674 -14.884 1.00 93.25 123 SER A CA 1
ATOM 900 C C . SER A 1 123 ? 14.713 -3.300 -15.203 1.00 93.25 123 SER A C 1
ATOM 902 O O . SER A 1 123 ? 15.509 -4.189 -15.490 1.00 93.25 123 SER A O 1
ATOM 904 N N . GLY A 1 124 ? 15.061 -2.010 -15.212 1.00 92.81 124 GLY A N 1
ATOM 905 C CA . GLY A 1 124 ? 16.381 -1.493 -15.584 1.00 92.81 124 GLY A CA 1
ATOM 906 C C . GLY A 1 124 ? 16.601 -1.346 -17.093 1.00 92.81 124 GLY A C 1
ATOM 907 O O . GLY A 1 124 ? 17.614 -0.795 -17.510 1.00 92.81 124 GLY A O 1
ATOM 908 N N . HIS A 1 125 ? 15.656 -1.798 -17.921 1.00 96.56 125 HIS A N 1
ATOM 909 C CA . HIS A 1 125 ? 15.733 -1.635 -19.371 1.00 96.56 125 HIS A CA 1
ATOM 910 C C . HIS A 1 125 ? 15.541 -0.178 -19.774 1.00 96.56 125 HIS A C 1
ATOM 912 O O . HIS A 1 125 ? 14.679 0.511 -19.238 1.00 96.56 125 HIS A O 1
ATOM 918 N N . ILE A 1 126 ? 16.287 0.261 -20.775 1.00 97.88 126 ILE A N 1
ATOM 919 C CA . ILE A 1 126 ? 16.216 1.597 -21.350 1.00 97.88 126 ILE A CA 1
ATOM 920 C C . ILE A 1 126 ? 15.772 1.456 -22.802 1.00 97.88 126 ILE A C 1
ATOM 922 O O . ILE A 1 126 ? 16.357 0.689 -23.566 1.00 97.88 126 ILE A O 1
ATOM 926 N N . ILE A 1 127 ? 14.752 2.212 -23.190 1.00 98.00 127 ILE A N 1
ATOM 927 C CA . ILE A 1 127 ? 14.314 2.384 -24.574 1.00 98.00 127 ILE A CA 1
ATOM 928 C C . ILE A 1 127 ? 14.726 3.790 -24.992 1.00 98.00 127 ILE A C 1
ATOM 930 O O . ILE A 1 127 ? 14.343 4.756 -24.336 1.00 98.00 127 ILE A O 1
ATOM 934 N N . GLN A 1 128 ? 15.491 3.917 -26.073 1.00 97.81 128 GLN A N 1
ATOM 935 C CA . GLN A 1 128 ? 15.922 5.207 -26.619 1.00 97.81 128 GLN A CA 1
ATOM 936 C C . GLN A 1 128 ? 15.529 5.322 -28.084 1.00 97.81 128 GLN A C 1
ATOM 938 O O . GLN A 1 128 ? 15.579 4.337 -28.820 1.00 97.81 128 GLN A O 1
ATOM 943 N N . PHE A 1 129 ? 15.148 6.522 -28.510 1.00 96.12 129 PHE A N 1
ATOM 944 C CA . PHE A 1 129 ? 14.748 6.788 -29.885 1.00 96.12 129 PHE A CA 1
ATOM 945 C C . PHE A 1 129 ? 15.076 8.222 -30.287 1.00 96.12 129 PHE A C 1
ATOM 947 O O . PHE A 1 129 ? 14.703 9.178 -29.614 1.00 96.12 129 PHE A O 1
ATOM 954 N N . ASP A 1 130 ? 15.720 8.408 -31.431 1.00 95.00 130 ASP A N 1
ATOM 955 C CA . ASP A 1 130 ? 15.988 9.743 -31.967 1.00 95.00 130 ASP A CA 1
ATOM 956 C C . ASP A 1 130 ? 15.863 9.764 -33.485 1.00 95.00 130 ASP A C 1
ATOM 958 O O . ASP A 1 130 ? 15.672 8.731 -34.122 1.00 95.00 130 ASP A O 1
ATOM 962 N N . VAL A 1 131 ? 15.938 10.957 -34.061 1.00 91.06 131 VAL A N 1
ATOM 963 C CA . VAL A 1 131 ? 16.257 11.130 -35.469 1.00 91.06 131 VAL A CA 1
ATOM 964 C C . VAL A 1 131 ? 17.742 10.870 -35.706 1.00 91.06 131 VAL A C 1
ATOM 966 O O . VAL A 1 131 ? 18.583 11.063 -34.830 1.00 91.06 131 VAL A O 1
ATOM 969 N N . LEU A 1 132 ? 18.066 10.435 -36.914 1.00 91.94 132 LEU A N 1
ATOM 970 C CA . LEU A 1 132 ? 19.433 10.285 -37.387 1.00 91.94 132 LEU A CA 1
ATOM 971 C C . LEU A 1 132 ? 19.540 10.787 -38.820 1.00 91.94 132 LEU A C 1
ATOM 973 O O . LEU A 1 132 ? 18.547 10.857 -39.550 1.00 91.94 132 LEU A O 1
ATOM 977 N N . THR A 1 133 ? 20.769 11.061 -39.234 1.00 90.94 133 THR A N 1
ATOM 978 C CA . THR A 1 133 ? 21.118 11.237 -40.641 1.00 90.94 133 THR A CA 1
ATOM 979 C C . THR A 1 133 ? 22.092 10.134 -41.020 1.00 90.94 133 THR A C 1
ATOM 981 O O . THR A 1 133 ? 23.172 10.015 -40.442 1.00 90.94 133 THR A O 1
ATOM 984 N N . ALA A 1 134 ? 21.693 9.313 -41.983 1.00 91.19 134 ALA A N 1
ATOM 985 C CA . ALA A 1 134 ? 22.503 8.251 -42.542 1.00 91.19 134 ALA A CA 1
ATOM 986 C C . ALA A 1 134 ? 23.398 8.820 -43.652 1.00 91.19 134 ALA A C 1
ATOM 988 O O . ALA A 1 134 ? 22.915 9.475 -44.579 1.00 91.19 134 ALA A O 1
ATOM 989 N N . GLY A 1 135 ? 24.707 8.592 -43.544 1.00 91.62 135 GLY A N 1
ATOM 990 C CA . GLY A 1 135 ? 25.695 9.060 -44.518 1.00 91.62 135 GLY A CA 1
ATOM 991 C C . GLY A 1 135 ? 25.845 8.129 -45.716 1.00 91.62 135 GLY A C 1
ATOM 992 O O . GLY A 1 135 ? 25.522 6.948 -45.642 1.00 91.62 135 GLY A O 1
ATOM 993 N N . VAL A 1 136 ? 26.378 8.659 -46.812 1.00 90.31 136 VAL A N 1
ATOM 994 C CA . VAL A 1 136 ? 26.711 7.881 -48.016 1.00 90.31 136 VAL A CA 1
ATOM 995 C C . VAL A 1 136 ? 28.173 7.433 -48.000 1.00 90.31 136 VAL A C 1
ATOM 997 O O . VAL A 1 136 ? 29.016 8.060 -47.355 1.00 90.31 136 VAL A O 1
ATOM 1000 N N . GLY A 1 137 ? 28.486 6.373 -48.745 1.00 88.69 137 GLY A N 1
ATOM 1001 C CA . GLY A 1 137 ? 29.842 5.827 -48.860 1.00 88.69 137 GLY A CA 1
ATOM 1002 C C . GLY A 1 137 ? 30.201 4.858 -47.731 1.00 88.69 137 GLY A C 1
ATOM 1003 O O . GLY A 1 137 ? 29.322 4.255 -47.121 1.00 88.69 137 GLY A O 1
ATOM 1004 N N . ASP A 1 138 ? 31.496 4.685 -47.466 1.00 89.81 138 ASP A N 1
ATOM 1005 C CA . ASP A 1 138 ? 31.987 3.710 -46.483 1.00 89.81 138 ASP A CA 1
ATOM 1006 C C . ASP A 1 138 ? 31.777 4.151 -45.026 1.00 89.81 138 ASP A C 1
ATOM 1008 O O . ASP A 1 138 ? 31.706 5.346 -44.727 1.00 89.81 138 ASP A O 1
ATOM 1012 N N . LYS A 1 139 ? 31.790 3.179 -44.098 1.00 88.12 139 LYS A N 1
ATOM 1013 C CA . LYS A 1 139 ? 31.628 3.369 -42.639 1.00 88.12 139 LYS A CA 1
ATOM 1014 C C . LYS A 1 139 ? 32.440 4.535 -42.065 1.00 88.12 139 LYS A C 1
ATOM 1016 O O . LYS A 1 139 ? 31.962 5.232 -41.171 1.00 88.12 139 LYS A O 1
ATOM 1021 N N . ALA A 1 140 ? 33.660 4.754 -42.560 1.00 88.06 140 ALA A N 1
ATOM 1022 C CA . ALA A 1 140 ? 34.538 5.831 -42.097 1.00 88.06 140 ALA A CA 1
ATOM 1023 C C . ALA A 1 140 ? 33.917 7.233 -42.267 1.00 88.06 140 ALA A C 1
ATOM 1025 O O . ALA A 1 140 ? 34.207 8.128 -41.475 1.00 88.06 140 ALA A O 1
ATOM 1026 N N . ASN A 1 141 ? 33.035 7.398 -43.257 1.00 88.25 141 ASN A N 1
ATOM 1027 C CA . ASN A 1 141 ? 32.355 8.651 -43.586 1.00 88.25 141 ASN A CA 1
ATOM 1028 C C . ASN A 1 141 ? 30.947 8.755 -42.977 1.00 88.25 141 ASN A C 1
ATOM 1030 O O . ASN A 1 141 ? 30.304 9.798 -43.094 1.00 88.25 141 ASN A O 1
ATOM 1034 N N . TRP A 1 142 ? 30.445 7.697 -42.331 1.00 94.06 142 TRP A N 1
ATOM 1035 C CA . TRP A 1 142 ? 29.111 7.710 -41.734 1.00 94.06 142 TRP A CA 1
ATOM 1036 C C . TRP A 1 142 ? 29.065 8.623 -40.499 1.00 94.06 142 TRP A C 1
ATOM 1038 O O . TRP A 1 142 ? 29.958 8.528 -39.644 1.00 94.06 142 TRP A O 1
ATOM 1048 N N . PRO A 1 143 ? 28.027 9.471 -40.358 1.00 93.50 143 PRO A N 1
ATOM 1049 C CA . PRO A 1 143 ? 27.815 10.294 -39.176 1.00 93.50 143 PRO A CA 1
ATOM 1050 C C . PRO A 1 143 ? 27.746 9.461 -37.897 1.00 93.50 143 PRO A C 1
ATOM 1052 O O . PRO A 1 143 ? 27.122 8.399 -37.861 1.00 93.50 143 PRO A O 1
ATOM 1055 N N . VAL A 1 144 ? 28.362 9.974 -36.832 1.00 93.94 144 VAL A N 1
ATOM 1056 C CA . VAL A 1 144 ? 28.232 9.422 -35.480 1.00 93.94 144 VAL A CA 1
ATOM 1057 C C . VAL A 1 144 ? 26.990 10.016 -34.833 1.00 93.94 144 VAL A C 1
ATOM 1059 O O . VAL A 1 144 ? 26.843 11.235 -34.778 1.00 93.94 144 VAL A O 1
ATOM 1062 N N . THR A 1 145 ? 26.128 9.154 -34.310 1.00 94.69 145 THR A N 1
ATOM 1063 C CA . THR A 1 145 ? 24.950 9.533 -33.530 1.00 94.69 145 THR A CA 1
ATOM 1064 C C . THR A 1 145 ? 25.130 9.036 -32.103 1.00 94.69 145 THR A C 1
ATOM 1066 O O . THR A 1 145 ? 25.402 7.856 -31.890 1.00 94.69 145 THR A O 1
ATOM 1069 N N . ASN A 1 146 ? 24.997 9.931 -31.124 1.00 95.00 146 ASN A N 1
ATOM 1070 C CA . ASN A 1 146 ? 25.037 9.564 -29.710 1.00 95.00 146 ASN A CA 1
ATOM 1071 C C . ASN A 1 146 ? 23.642 9.139 -29.246 1.00 95.00 146 ASN A C 1
ATOM 1073 O O . ASN A 1 146 ? 22.642 9.732 -29.659 1.00 95.00 146 ASN A O 1
ATOM 1077 N N . TYR A 1 147 ? 23.576 8.156 -28.354 1.00 96.38 147 TYR A N 1
ATOM 1078 C CA . TYR A 1 147 ? 22.336 7.892 -27.634 1.00 96.38 147 TYR A CA 1
ATOM 1079 C C . TYR A 1 147 ? 22.039 9.053 -26.667 1.00 96.38 147 TYR A C 1
ATOM 1081 O O . TYR A 1 147 ? 22.986 9.614 -26.103 1.00 96.38 147 TYR A O 1
ATOM 1089 N N . PRO A 1 148 ? 20.759 9.415 -26.445 1.00 97.06 148 PRO A N 1
ATOM 1090 C CA . PRO A 1 148 ? 20.365 10.418 -25.457 1.00 97.06 148 PRO A CA 1
ATOM 1091 C C . PRO A 1 148 ? 21.007 10.217 -24.079 1.00 97.06 148 PRO A C 1
ATOM 1093 O O . PRO A 1 148 ? 21.408 11.191 -23.443 1.00 97.06 148 PRO A O 1
ATOM 1096 N N . ILE A 1 149 ? 21.131 8.962 -23.640 1.00 96.88 149 ILE A N 1
ATOM 1097 C CA . ILE A 1 149 ? 21.910 8.544 -22.473 1.00 96.88 149 ILE A CA 1
ATOM 1098 C C . ILE A 1 149 ? 22.751 7.296 -22.804 1.00 96.88 149 ILE A C 1
ATOM 1100 O O . ILE A 1 149 ? 22.370 6.512 -23.673 1.00 96.88 149 ILE A O 1
ATOM 1104 N N . PRO A 1 150 ? 23.887 7.057 -22.129 1.00 96.00 150 PRO A N 1
ATOM 1105 C CA . PRO A 1 150 ? 24.609 5.789 -22.240 1.00 96.00 150 PRO A CA 1
ATOM 1106 C C . PRO A 1 150 ? 23.749 4.593 -21.817 1.00 96.00 150 PRO A C 1
ATOM 1108 O O . PRO A 1 150 ? 23.051 4.671 -20.806 1.00 96.00 150 PRO A O 1
ATOM 1111 N N . PHE A 1 151 ? 23.854 3.468 -22.526 1.00 97.31 151 PHE A N 1
ATOM 1112 C CA . PHE A 1 151 ? 23.415 2.180 -21.988 1.00 97.31 151 PHE A CA 1
ATOM 1113 C C . PHE A 1 151 ? 24.439 1.702 -20.941 1.00 97.31 151 PHE A C 1
ATOM 1115 O O . PHE A 1 151 ? 25.631 1.668 -21.248 1.00 97.31 151 PHE A O 1
ATOM 1122 N N . PRO A 1 152 ? 24.037 1.391 -19.699 1.00 96.50 152 PRO A N 1
ATOM 1123 C CA . PRO A 1 152 ? 24.999 1.082 -18.640 1.00 96.50 152 PRO A CA 1
ATOM 1124 C C . PRO A 1 152 ? 25.817 -0.196 -18.861 1.00 96.50 152 PRO A C 1
ATOM 1126 O O . PRO A 1 152 ? 26.996 -0.220 -18.513 1.00 96.50 152 PRO A O 1
ATOM 1129 N N . ASN A 1 153 ? 25.210 -1.246 -19.420 1.00 95.62 153 ASN A N 1
ATOM 1130 C CA . ASN A 1 153 ? 25.792 -2.586 -19.469 1.00 95.62 153 ASN A CA 1
ATOM 1131 C C . ASN A 1 153 ? 25.817 -3.170 -20.883 1.00 95.62 153 ASN A C 1
ATOM 1133 O O . ASN A 1 153 ? 26.844 -3.701 -21.305 1.00 95.62 153 ASN A O 1
ATOM 1137 N N . GLU A 1 154 ? 24.701 -3.104 -21.615 1.00 95.38 154 GLU A N 1
ATOM 1138 C CA . GLU A 1 154 ? 24.589 -3.739 -22.930 1.00 95.38 154 GLU A CA 1
ATOM 1139 C C . GLU A 1 154 ? 23.511 -3.132 -23.838 1.00 95.38 154 GLU A C 1
ATOM 1141 O O . GLU A 1 154 ? 22.529 -2.537 -23.392 1.00 95.38 154 GLU A O 1
ATOM 1146 N N . LEU A 1 155 ? 23.683 -3.361 -25.142 1.00 96.00 155 LEU A N 1
ATOM 1147 C CA . LEU A 1 155 ? 22.645 -3.192 -26.156 1.00 96.00 155 LEU A CA 1
ATOM 1148 C C . LEU A 1 155 ? 21.953 -4.539 -26.382 1.00 96.00 155 LEU A C 1
ATOM 1150 O O . LEU A 1 155 ? 22.570 -5.478 -26.878 1.00 96.00 155 LEU A O 1
ATOM 1154 N N . LEU A 1 156 ? 20.667 -4.617 -26.049 1.00 96.00 156 LEU A N 1
ATOM 1155 C CA . LEU A 1 156 ? 19.827 -5.799 -26.273 1.00 96.00 156 LEU A CA 1
ATOM 1156 C C . LEU A 1 156 ? 19.210 -5.784 -27.671 1.00 96.00 156 LEU A C 1
ATOM 1158 O O . LEU A 1 156 ? 19.215 -6.787 -28.380 1.00 96.00 156 LEU A O 1
ATOM 1162 N N . LEU A 1 157 ? 18.704 -4.617 -28.068 1.00 95.56 157 LEU A N 1
ATOM 1163 C CA . LEU A 1 157 ? 18.345 -4.300 -29.437 1.00 95.56 157 LEU A CA 1
ATOM 1164 C C . LEU A 1 157 ? 19.293 -3.191 -29.902 1.00 95.56 157 LEU A C 1
ATOM 1166 O O . LEU A 1 157 ? 19.112 -2.037 -29.490 1.00 95.56 157 LEU A O 1
ATOM 1170 N N . PRO A 1 158 ? 20.303 -3.505 -30.734 1.00 92.81 158 PRO A N 1
ATOM 1171 C CA . PRO A 1 158 ? 21.096 -2.462 -31.364 1.00 92.81 158 PRO A CA 1
ATOM 1172 C C . PRO A 1 158 ? 20.179 -1.526 -32.175 1.00 92.81 158 PRO A C 1
ATOM 1174 O O . PRO A 1 158 ? 19.109 -1.954 -32.610 1.00 92.81 158 PRO A O 1
ATOM 1177 N N . PRO A 1 159 ? 20.567 -0.257 -32.380 1.00 94.00 159 PRO A N 1
ATOM 1178 C CA . PRO A 1 159 ? 19.786 0.738 -33.101 1.00 94.00 159 PRO A CA 1
ATOM 1179 C C . PRO A 1 159 ? 19.266 0.205 -34.431 1.00 94.00 159 PRO A C 1
ATOM 1181 O O . PRO A 1 159 ? 20.025 -0.103 -35.349 1.00 94.00 159 PRO A O 1
ATOM 1184 N N . VAL A 1 160 ? 17.944 0.137 -34.525 1.00 92.31 160 VAL A N 1
ATOM 1185 C CA . VAL A 1 160 ? 17.233 -0.162 -35.760 1.00 92.31 160 VAL A CA 1
ATOM 1186 C C . VAL A 1 160 ? 16.907 1.165 -36.40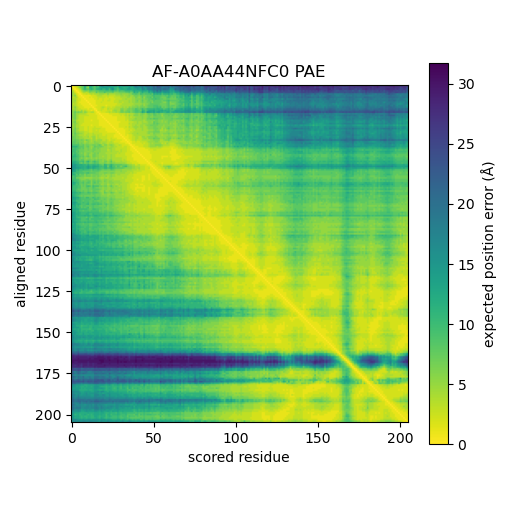9 1.00 92.31 160 VAL A C 1
ATOM 1188 O O . VAL A 1 160 ? 16.083 1.920 -35.892 1.00 92.31 160 VAL A O 1
ATOM 1191 N N . ALA A 1 161 ? 17.574 1.462 -37.518 1.00 90.75 161 ALA A N 1
ATOM 1192 C CA . ALA A 1 161 ? 17.333 2.682 -38.264 1.00 90.75 161 ALA A CA 1
ATOM 1193 C C . ALA A 1 161 ? 16.124 2.519 -39.197 1.00 90.75 161 ALA A C 1
ATOM 1195 O O . ALA A 1 161 ? 15.949 1.500 -39.862 1.00 90.75 161 ALA A O 1
ATOM 1196 N N . ILE A 1 162 ? 15.287 3.547 -39.232 1.00 87.44 162 ILE A N 1
ATOM 1197 C CA . ILE A 1 162 ? 14.016 3.597 -39.942 1.00 87.44 162 ILE A CA 1
ATOM 1198 C C . ILE A 1 162 ? 14.085 4.793 -40.880 1.00 87.44 162 ILE A C 1
ATOM 1200 O O . ILE A 1 162 ? 14.243 5.934 -40.440 1.00 87.44 162 ILE A O 1
ATOM 1204 N N . HIS A 1 163 ? 13.963 4.536 -42.176 1.00 82.56 163 HIS A N 1
ATOM 1205 C CA . HIS A 1 163 ? 13.860 5.596 -43.166 1.00 82.56 163 HIS A CA 1
ATOM 1206 C C . HIS A 1 163 ? 12.495 6.286 -43.027 1.00 82.56 163 HIS A C 1
ATOM 1208 O O . HIS A 1 163 ? 11.459 5.628 -43.100 1.00 82.56 163 HIS A O 1
ATOM 1214 N N . THR A 1 164 ? 12.484 7.604 -42.805 1.00 73.75 164 THR A N 1
ATOM 1215 C CA . THR A 1 164 ? 11.242 8.370 -42.587 1.00 73.75 164 THR A CA 1
ATOM 1216 C C . THR A 1 164 ? 10.748 9.118 -43.826 1.00 73.75 164 THR A C 1
ATOM 1218 O O . THR A 1 164 ? 9.743 9.808 -43.722 1.00 73.75 164 THR A O 1
ATOM 1221 N N . GLY A 1 165 ? 11.411 8.946 -44.981 1.00 64.75 165 GLY A N 1
ATOM 1222 C CA . GLY A 1 165 ? 10.973 9.340 -46.325 1.00 64.75 165 GLY A CA 1
ATOM 1223 C C . GLY A 1 165 ? 10.421 10.761 -46.460 1.00 64.75 165 GLY A C 1
ATOM 1224 O O . GLY A 1 165 ? 9.245 10.993 -46.207 1.00 64.75 165 GLY A O 1
ATOM 1225 N N . ASN A 1 166 ? 11.213 11.703 -46.982 1.00 54.94 166 ASN A N 1
ATOM 1226 C CA . ASN A 1 166 ? 10.680 12.999 -47.412 1.00 54.94 166 ASN A CA 1
ATOM 1227 C C . ASN A 1 166 ? 10.939 13.222 -48.911 1.00 54.94 166 ASN A C 1
ATOM 1229 O O . ASN A 1 166 ? 11.961 13.781 -49.294 1.00 54.94 166 ASN A O 1
ATOM 1233 N N . GLY A 1 167 ? 9.985 12.794 -49.747 1.00 56.62 167 GLY A N 1
ATOM 1234 C CA . GLY A 1 167 ? 9.978 13.028 -51.199 1.00 56.62 167 GLY A CA 1
ATOM 1235 C C . GLY A 1 167 ? 10.451 11.840 -52.049 1.00 56.62 167 GLY A C 1
ATOM 1236 O O . GLY A 1 167 ? 11.272 11.052 -51.603 1.00 56.62 167 GLY A O 1
ATOM 1237 N N . ALA A 1 168 ? 9.852 11.721 -53.245 1.00 49.59 168 ALA A N 1
ATOM 1238 C CA . ALA A 1 168 ? 10.073 10.755 -54.336 1.00 49.59 168 ALA A CA 1
ATOM 1239 C C . ALA A 1 168 ? 10.839 9.462 -53.984 1.00 49.59 168 ALA A C 1
ATOM 1241 O O . ALA A 1 168 ? 12.055 9.439 -53.835 1.00 49.59 168 ALA A O 1
ATOM 1242 N N . VAL A 1 169 ? 10.073 8.376 -53.912 1.00 51.09 169 VAL A N 1
ATOM 1243 C CA . VAL A 1 169 ? 10.452 7.036 -53.465 1.00 51.09 169 VAL A CA 1
ATOM 1244 C C . VAL A 1 169 ? 11.698 6.497 -54.178 1.00 51.09 169 VAL A C 1
ATOM 1246 O O . VAL A 1 169 ? 11.619 6.003 -55.299 1.00 51.09 169 VAL A O 1
ATOM 1249 N N . ASP A 1 170 ? 12.835 6.507 -53.492 1.00 58.97 170 ASP A N 1
ATOM 1250 C CA . ASP A 1 170 ? 13.887 5.529 -53.750 1.00 58.97 170 ASP A CA 1
ATOM 1251 C C . ASP A 1 170 ? 13.513 4.270 -52.951 1.00 58.97 170 ASP A C 1
ATOM 1253 O O . ASP A 1 170 ? 13.802 4.131 -51.761 1.00 58.97 170 ASP A O 1
ATOM 1257 N N . THR A 1 171 ? 12.748 3.380 -53.591 1.00 55.94 171 THR A N 1
ATOM 1258 C CA . THR A 1 171 ? 12.213 2.132 -53.006 1.00 55.94 171 THR A CA 1
ATOM 1259 C C . THR A 1 171 ? 13.304 1.151 -52.556 1.00 55.94 171 THR A C 1
ATOM 1261 O O . THR A 1 171 ? 12.984 0.090 -52.027 1.00 55.94 171 THR A O 1
ATOM 1264 N N . SER A 1 172 ? 14.579 1.480 -52.783 1.00 65.00 172 SER A N 1
ATOM 1265 C CA . SER A 1 172 ? 15.754 0.655 -52.488 1.00 65.00 172 SER A CA 1
ATOM 1266 C C . SER A 1 172 ? 16.652 1.199 -51.374 1.00 65.00 172 SER A C 1
ATOM 1268 O O . SER A 1 172 ? 17.709 0.614 -51.126 1.00 65.00 172 SER A O 1
ATOM 1270 N N . VAL A 1 173 ? 16.263 2.282 -50.690 1.00 72.00 173 VAL A N 1
ATOM 1271 C CA . VAL A 1 173 ? 17.067 2.856 -49.601 1.00 72.00 173 VAL A CA 1
ATOM 1272 C C . VAL A 1 173 ? 17.038 1.949 -48.372 1.00 72.00 173 VAL A C 1
ATOM 1274 O O . VAL A 1 173 ? 16.052 1.885 -47.642 1.00 72.00 173 VAL A O 1
ATOM 1277 N N . ASN A 1 174 ? 18.163 1.290 -48.129 1.00 82.06 174 ASN A N 1
ATOM 1278 C CA . ASN A 1 174 ? 18.463 0.523 -46.936 1.00 82.06 174 ASN A CA 1
ATOM 1279 C C . ASN A 1 174 ? 19.344 1.352 -46.011 1.00 82.06 174 ASN A C 1
ATOM 1281 O O . ASN A 1 174 ? 20.369 1.901 -46.425 1.00 82.06 174 ASN A O 1
ATOM 1285 N N . PHE A 1 175 ? 18.968 1.393 -44.738 1.00 88.12 175 PHE A N 1
ATOM 1286 C CA . PHE A 1 175 ? 19.826 1.935 -43.699 1.00 88.12 175 PHE A CA 1
ATOM 1287 C C . PHE A 1 175 ? 20.661 0.822 -43.094 1.00 88.12 175 PHE A C 1
ATOM 1289 O O . PHE A 1 175 ? 20.163 -0.255 -42.774 1.00 88.12 175 PHE A O 1
ATOM 1296 N N . ILE A 1 176 ? 21.946 1.103 -42.945 1.00 87.75 176 ILE A N 1
ATOM 1297 C CA . ILE A 1 176 ? 22.903 0.210 -42.316 1.00 87.75 176 ILE A CA 1
ATOM 1298 C C . ILE A 1 176 ? 23.346 0.885 -41.034 1.00 87.75 176 ILE A C 1
ATOM 1300 O O . ILE A 1 176 ? 23.696 2.064 -41.033 1.00 87.75 176 ILE A O 1
ATOM 1304 N N . VAL A 1 177 ? 23.321 0.138 -39.940 1.00 91.19 177 VAL A N 1
ATOM 1305 C CA . VAL A 1 177 ? 23.735 0.644 -38.640 1.00 91.19 177 VAL A CA 1
ATOM 1306 C C . VAL A 1 177 ? 24.912 -0.163 -38.141 1.00 91.19 177 VAL A C 1
ATOM 1308 O O . VAL A 1 177 ? 24.894 -1.391 -38.173 1.00 91.19 177 VAL A O 1
ATOM 1311 N N . ASP A 1 178 ? 25.926 0.542 -37.663 1.00 88.81 178 ASP A N 1
ATOM 1312 C CA . ASP A 1 178 ? 27.070 -0.047 -36.990 1.00 88.81 178 ASP A CA 1
ATOM 1313 C C . ASP A 1 178 ? 27.156 0.535 -35.583 1.00 88.81 178 ASP A C 1
ATOM 1315 O O . ASP A 1 178 ? 27.353 1.737 -35.400 1.00 88.81 178 ASP A O 1
ATOM 1319 N N . THR A 1 179 ? 26.985 -0.317 -34.577 1.00 80.75 179 THR A N 1
ATOM 1320 C CA . THR A 1 179 ? 27.014 0.096 -33.170 1.00 80.75 179 THR A CA 1
ATOM 1321 C C . THR A 1 179 ? 28.409 0.421 -32.669 1.00 80.75 179 THR A C 1
ATOM 1323 O O . THR A 1 179 ? 28.548 0.877 -31.543 1.00 80.75 179 THR A O 1
ATOM 1326 N N . GLU A 1 180 ? 29.452 0.161 -33.458 1.00 82.69 180 GLU A N 1
ATOM 1327 C CA . GLU A 1 180 ? 30.856 0.289 -33.066 1.00 82.69 180 GLU A CA 1
ATOM 1328 C C . GLU A 1 180 ? 31.222 -0.512 -31.801 1.00 82.69 180 GLU A C 1
ATOM 1330 O O . GLU A 1 180 ? 32.227 -0.211 -31.161 1.00 82.69 180 GLU A O 1
ATOM 1335 N N . ALA A 1 181 ? 30.402 -1.499 -31.407 1.00 78.19 181 ALA A N 1
ATOM 1336 C CA . ALA A 1 181 ? 30.439 -2.114 -30.074 1.00 78.19 181 ALA A CA 1
ATOM 1337 C C . ALA A 1 181 ? 30.388 -1.081 -28.919 1.00 78.19 181 ALA A C 1
ATOM 1339 O O . ALA A 1 181 ? 30.947 -1.296 -27.845 1.00 78.19 181 ALA A O 1
ATOM 1340 N N . SER A 1 182 ? 29.728 0.059 -29.143 1.00 90.88 182 SER A N 1
ATOM 1341 C CA . SER A 1 182 ? 29.638 1.181 -28.214 1.00 90.88 182 SER A CA 1
ATOM 1342 C C . SER A 1 182 ? 28.269 1.261 -27.539 1.00 90.88 182 SER A C 1
ATOM 1344 O O . SER A 1 182 ? 27.226 1.123 -28.174 1.00 90.88 182 SER A O 1
ATOM 1346 N N . LEU A 1 183 ? 28.273 1.563 -26.239 1.00 96.38 183 LEU A N 1
ATOM 1347 C CA . LEU A 1 183 ? 27.065 1.803 -25.442 1.00 96.38 183 LEU A CA 1
ATOM 1348 C C . LEU A 1 183 ? 26.631 3.277 -25.418 1.00 96.38 183 LEU A C 1
ATOM 1350 O O . LEU A 1 183 ? 25.638 3.621 -24.782 1.00 96.38 183 LEU A O 1
ATOM 1354 N N . THR A 1 184 ? 27.373 4.163 -26.084 1.00 96.44 184 THR A N 1
ATOM 1355 C CA . THR A 1 184 ? 27.126 5.616 -26.064 1.00 96.44 184 THR A CA 1
ATOM 1356 C C . THR A 1 184 ? 26.796 6.196 -27.430 1.00 96.44 184 THR A C 1
ATOM 1358 O O . THR A 1 184 ? 26.267 7.305 -27.503 1.00 96.44 184 THR A O 1
ATOM 1361 N N . ARG A 1 185 ? 27.085 5.466 -28.511 1.00 95.25 185 ARG A N 1
ATOM 1362 C CA . ARG A 1 185 ? 26.906 5.938 -29.885 1.00 95.25 185 ARG A CA 1
ATOM 1363 C C . ARG A 1 185 ? 26.803 4.798 -30.887 1.00 95.25 185 ARG A C 1
ATOM 1365 O O . ARG A 1 185 ? 27.049 3.643 -30.559 1.00 95.25 185 ARG A O 1
ATOM 1372 N N . PHE A 1 186 ? 26.486 5.160 -32.120 1.00 95.50 186 PHE A N 1
ATOM 1373 C CA . PHE A 1 186 ? 26.546 4.306 -33.300 1.00 95.50 186 PHE A CA 1
ATOM 1374 C C . PHE A 1 186 ? 26.799 5.164 -34.546 1.00 95.50 186 PHE A C 1
ATOM 1376 O O . PHE A 1 186 ? 26.769 6.398 -34.489 1.00 95.50 186 PHE A O 1
ATOM 1383 N N . ARG A 1 187 ? 27.016 4.519 -35.691 1.00 94.69 187 ARG A N 1
ATOM 1384 C CA . ARG A 1 187 ? 27.037 5.161 -37.008 1.00 94.69 187 ARG A CA 1
ATOM 1385 C C . ARG A 1 187 ? 25.927 4.629 -37.891 1.00 94.69 187 ARG A C 1
ATOM 1387 O O . ARG A 1 187 ? 25.636 3.435 -37.860 1.00 94.69 187 ARG A O 1
ATOM 1394 N N . ALA A 1 188 ? 25.350 5.507 -38.703 1.00 93.94 188 ALA A N 1
ATOM 1395 C CA . ALA A 1 188 ? 24.333 5.141 -39.680 1.00 93.94 188 ALA A CA 1
ATOM 1396 C C . ALA A 1 188 ? 24.785 5.492 -41.099 1.00 93.94 188 ALA A C 1
ATOM 1398 O O . ALA A 1 188 ? 25.211 6.615 -41.378 1.00 93.94 188 ALA A O 1
ATOM 1399 N N . GLY A 1 189 ? 24.653 4.520 -41.991 1.00 91.81 189 GLY A N 1
ATOM 1400 C CA . GLY A 1 189 ? 24.905 4.635 -43.415 1.00 91.81 189 GLY A CA 1
ATOM 1401 C C . GLY A 1 189 ? 23.660 4.350 -44.238 1.00 91.81 189 GLY A C 1
ATOM 1402 O O . GLY A 1 189 ? 22.703 3.740 -43.762 1.00 91.81 189 GLY A O 1
ATOM 1403 N N . THR A 1 190 ? 23.680 4.786 -45.487 1.00 89.19 190 THR A N 1
ATOM 1404 C CA . THR A 1 190 ? 22.643 4.507 -46.477 1.00 89.19 190 THR A CA 1
ATOM 1405 C C . THR A 1 190 ? 23.279 4.102 -47.803 1.00 89.19 190 THR A C 1
ATOM 1407 O O . THR A 1 190 ? 24.356 4.583 -48.155 1.00 89.19 190 THR A O 1
ATOM 1410 N N . ASN A 1 191 ? 22.612 3.220 -48.546 1.00 86.81 191 ASN A N 1
ATOM 1411 C CA . ASN A 1 191 ? 22.962 2.905 -49.936 1.00 86.81 191 ASN A CA 1
ATOM 1412 C C . ASN A 1 191 ? 22.374 3.910 -50.949 1.00 86.81 191 ASN A C 1
ATOM 1414 O O . ASN A 1 191 ? 22.560 3.733 -52.151 1.00 86.81 191 ASN A O 1
ATOM 1418 N N . GLY A 1 192 ? 21.656 4.936 -50.482 1.00 81.44 192 GLY A N 1
ATOM 1419 C CA . GLY A 1 192 ? 21.183 6.030 -51.324 1.00 81.44 192 GLY A CA 1
ATOM 1420 C C . GLY A 1 192 ? 22.328 6.888 -51.878 1.00 81.44 192 GLY A C 1
ATOM 1421 O O . GLY A 1 192 ? 23.456 6.858 -51.390 1.00 81.44 192 GLY A O 1
ATOM 1422 N N . LEU A 1 193 ? 22.027 7.693 -52.898 1.00 83.94 193 LEU A N 1
ATOM 1423 C CA . LEU A 1 193 ? 23.013 8.565 -53.559 1.00 83.94 193 LEU A CA 1
ATOM 1424 C C . LEU A 1 193 ? 23.304 9.865 -52.788 1.00 83.94 193 LEU A C 1
ATOM 1426 O O . LEU A 1 193 ? 24.299 10.538 -53.050 1.00 83.94 193 LEU A O 1
ATOM 1430 N N . THR A 1 194 ? 22.445 10.219 -51.834 1.00 85.94 194 THR A N 1
ATOM 1431 C CA . THR A 1 194 ? 22.580 11.387 -50.954 1.00 85.94 194 THR A CA 1
ATOM 1432 C C . THR A 1 194 ? 22.355 10.976 -49.502 1.00 85.94 194 THR A C 1
ATOM 1434 O O . THR A 1 194 ? 21.694 9.961 -49.269 1.00 85.94 194 THR A O 1
ATOM 1437 N N . PRO A 1 195 ? 22.851 11.744 -48.511 1.00 88.00 195 PRO A N 1
ATOM 1438 C CA . PRO A 1 195 ? 22.507 11.510 -47.115 1.00 88.00 195 PRO A CA 1
ATOM 1439 C C . PRO A 1 195 ? 20.991 11.459 -46.922 1.00 88.00 195 PRO A C 1
ATOM 1441 O O . PRO A 1 195 ? 20.259 12.245 -47.525 1.00 88.00 195 PRO A O 1
ATOM 1444 N N . GLN A 1 196 ? 20.534 10.530 -46.090 1.00 87.69 196 GLN A N 1
ATOM 1445 C CA . GLN A 1 196 ? 19.114 10.285 -45.863 1.00 87.69 196 GLN A CA 1
ATOM 1446 C C . GLN A 1 196 ? 18.771 10.524 -44.399 1.00 87.69 196 GLN A C 1
ATOM 1448 O O . GLN A 1 196 ? 19.499 10.098 -43.504 1.00 87.69 196 GLN A O 1
ATOM 1453 N N . ASN A 1 197 ? 17.644 11.180 -44.145 1.00 88.38 197 ASN A N 1
ATOM 1454 C CA . ASN A 1 197 ? 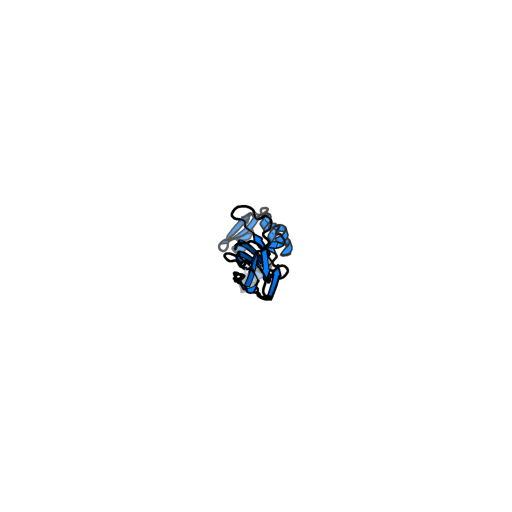17.141 11.347 -42.787 1.00 88.38 197 ASN A CA 1
ATOM 1455 C C . ASN A 1 197 ? 16.289 10.150 -42.376 1.00 88.38 197 ASN A C 1
ATOM 1457 O O . ASN A 1 197 ? 15.583 9.544 -43.184 1.00 88.38 197 ASN A O 1
ATOM 146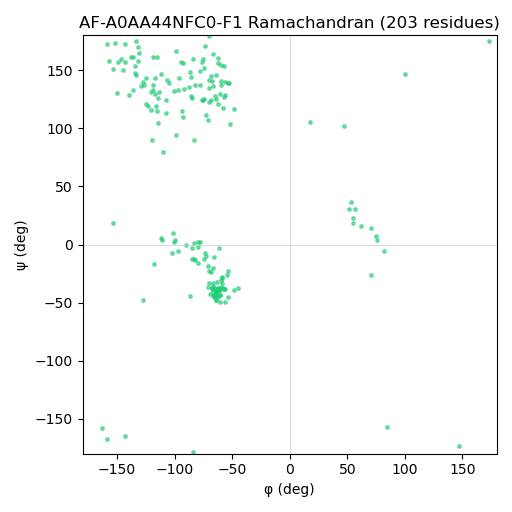1 N N . GLY A 1 198 ? 16.321 9.842 -41.089 1.00 88.62 198 GLY A N 1
ATOM 1462 C CA . GLY A 1 198 ? 15.423 8.869 -40.504 1.00 88.62 198 GLY A CA 1
ATOM 1463 C C . GLY A 1 198 ? 15.348 8.977 -39.004 1.00 88.62 198 GLY A C 1
ATOM 1464 O O . GLY A 1 198 ? 15.657 10.012 -38.416 1.00 88.62 198 GLY A O 1
ATOM 1465 N N . ALA A 1 199 ? 14.937 7.878 -38.397 1.00 92.19 199 ALA A N 1
ATOM 1466 C CA . ALA A 1 199 ? 14.891 7.707 -36.961 1.00 92.19 199 ALA A CA 1
ATOM 1467 C C . ALA A 1 199 ? 15.523 6.381 -36.559 1.00 92.19 199 ALA A C 1
ATOM 1469 O O . ALA A 1 199 ? 15.800 5.539 -37.408 1.00 92.19 199 ALA A O 1
ATOM 1470 N N . TYR A 1 200 ? 15.735 6.183 -35.266 1.00 94.06 200 TYR A N 1
ATOM 1471 C CA . TYR A 1 200 ? 16.064 4.880 -34.719 1.00 94.06 200 TYR A CA 1
ATOM 1472 C C . TYR A 1 200 ? 15.295 4.587 -33.445 1.00 94.06 200 TYR A C 1
ATOM 1474 O O . TYR A 1 200 ? 14.818 5.490 -32.760 1.00 94.06 200 TYR A O 1
ATOM 1482 N N . ILE A 1 201 ? 15.256 3.302 -33.116 1.00 96.19 201 ILE A N 1
ATOM 1483 C CA . ILE A 1 201 ? 14.966 2.807 -31.777 1.00 96.19 201 ILE A CA 1
ATOM 1484 C C . ILE A 1 201 ? 16.082 1.852 -31.350 1.00 96.19 201 ILE A C 1
ATOM 1486 O O . ILE A 1 201 ? 16.545 1.040 -32.149 1.00 96.19 201 ILE A O 1
ATOM 1490 N N . ALA A 1 202 ? 16.527 1.966 -30.104 1.00 96.81 202 ALA A N 1
ATOM 1491 C CA . ALA A 1 202 ? 17.498 1.077 -29.478 1.00 96.81 202 ALA A CA 1
ATOM 1492 C C . ALA A 1 202 ? 17.003 0.686 -28.082 1.00 96.81 202 ALA A C 1
ATOM 1494 O O . ALA A 1 202 ? 16.369 1.491 -27.394 1.00 96.81 202 ALA A O 1
ATOM 1495 N N . ILE A 1 203 ? 17.298 -0.544 -27.662 1.00 97.81 203 ILE A N 1
ATOM 1496 C CA . ILE A 1 203 ? 16.942 -1.053 -26.333 1.00 97.81 203 ILE A CA 1
ATOM 1497 C C . ILE A 1 203 ? 18.188 -1.643 -25.689 1.00 97.81 203 ILE A C 1
ATOM 1499 O O . ILE A 1 203 ? 18.933 -2.389 -26.321 1.00 97.81 203 ILE A O 1
ATOM 1503 N N . GLY A 1 204 ? 18.400 -1.347 -24.417 1.00 97.25 204 GLY A N 1
ATOM 1504 C CA . GLY A 1 204 ? 19.525 -1.864 -23.649 1.00 97.25 204 GLY A CA 1
ATOM 1505 C C . GLY A 1 204 ? 19.247 -1.799 -22.160 1.00 97.25 204 GLY A C 1
ATOM 1506 O O . GLY A 1 204 ? 18.106 -1.588 -21.753 1.00 97.25 204 GLY A O 1
ATOM 1507 N N . ARG A 1 205 ? 20.279 -2.003 -21.354 1.00 95.12 205 ARG A N 1
ATOM 1508 C CA . ARG A 1 205 ? 20.244 -1.916 -19.889 1.00 95.12 205 ARG A CA 1
ATOM 1509 C C . ARG A 1 205 ? 21.653 -1.744 -19.344 1.00 95.12 205 ARG A C 1
ATOM 1511 O O . ARG A 1 205 ? 22.605 -1.814 -20.150 1.00 95.12 205 ARG A O 1
#

Organism: Citrobacter freundii (NCBI:txid546)

Mean predicted aligned error: 8.81 Å

Nearest PDB structures (foldseek):
  2vme-assembly2_F  TM=4.954E-01  e=3.678E+00  Dictyostelium discoideum AX2

Radius of gyration: 45.23 Å; Cα contacts (8 Å, |Δi|>4): 311; chains: 1; bounding box: 72×26×140 Å

Solvent-accessible surface area (backbone atoms only — not comparable to full-atom values): 12041 Å² total; per-residue (Å²): 106,84,89,70,75,54,51,72,68,58,48,57,50,67,65,37,85,46,72,67,44,35,37,54,75,70,40,47,63,68,73,49,58,90,58,80,77,95,46,60,50,60,53,28,56,71,64,57,80,88,61,85,60,52,41,80,43,74,80,48,90,58,33,58,44,71,45,82,42,45,73,66,58,52,52,54,71,68,38,91,44,72,67,52,40,38,57,75,70,66,55,58,75,69,82,75,40,52,79,37,69,56,90,81,39,44,63,50,74,82,44,46,48,71,59,100,42,37,38,34,41,60,86,59,38,33,42,35,45,50,75,47,57,19,18,41,75,57,76,92,62,24,40,78,45,68,49,93,60,65,38,83,76,41,68,77,39,65,60,47,65,42,81,64,73,89,73,83,85,66,90,76,64,46,67,45,66,44,46,82,91,45,54,45,37,33,31,27,26,30,78,40,98,56,70,43,60,26,31,35,43,31,31,24,46

Secondary structure (DSSP, 8-state):
-GGGT--HHHHHHHHT-SHHHHHHHTTHHHHHTTPPPP-HHHHHHHTS---TTEEEEEEETTEEEEEE--HHHHHHHH-SSHHHHHHHTT--GGGGSPBSSSTT-B--GGGS-EETTEEE-TTS-EEEEEEEEEBSSSGGGSPEEE-SS--SS-EEEEEEEEE---SS--TT--EEEE-TT-SSEEEEEESSSS-EEEEEEEEE-

InterPro domains:
  IPR054075 Putative tail fiber protein gp53-like, C-terminal [PF21882] (121-205)

Sequence (205 aa):
LTYLGFTKVGRDIIAGGTTSDVLAYLGVPDLLKGKQDADNTLTALARLAGAANKLPYFSGPDVMSMTDFSDIGRAIIAASTKSSVLSYLELGSAAKKNTGTDADQIPDMSSFAFGSRWITLPSGHIIQFDVLTAGVGDKANWPVTNYPIPFPNELLLPPVAIHTGNGAVDTSVNFIVDTEASLTRFRAGTNGLTPQNGAYIAIGR

Foldseek 3Di:
DVVVPDDPLRVQCVVLPDPVSNCVSVCVCVVCVPPDDDDLLVVQVVPDDDDPQWDWDDPDVSHIDIDGNDPLNVQCVPDPDPVSNCVSVVPDLQVVADEALDPRHDDDPVCWDDDPAWIAHSVRKIKGKDKDKAAEDDPVGFDKDWTPDFFPPDWPFAKDWDQPDDDDDPVPWDKDKAQVRGRTIITIHINDPGIGMTMIMTMHD